Protein AF-A0A8D8E171-F1 (afdb_monomer_lite)

Structure (mmCIF, N/CA/C/O backbone):
data_AF-A0A8D8E171-F1
#
_entry.id   AF-A0A8D8E171-F1
#
loop_
_atom_site.group_PDB
_atom_site.id
_atom_site.type_symbol
_atom_site.label_atom_id
_atom_site.label_alt_id
_atom_site.label_comp_id
_atom_site.label_asym_id
_atom_site.label_entity_id
_atom_site.label_seq_id
_atom_site.pdbx_PDB_ins_code
_atom_site.Cartn_x
_atom_site.Cartn_y
_atom_site.Cartn_z
_atom_site.occupancy
_atom_site.B_iso_or_equiv
_atom_site.auth_seq_id
_atom_site.auth_comp_id
_atom_site.auth_asym_id
_atom_site.auth_atom_id
_atom_site.pdbx_PDB_model_num
ATOM 1 N N . MET A 1 1 ? 8.634 -7.076 29.665 1.00 38.75 1 MET A N 1
ATOM 2 C CA . MET A 1 1 ? 7.901 -6.115 30.521 1.00 38.75 1 MET A CA 1
ATOM 3 C C . MET A 1 1 ? 6.534 -5.960 29.888 1.00 38.75 1 MET A C 1
ATOM 5 O O . MET A 1 1 ? 6.502 -5.830 28.677 1.00 38.75 1 MET A O 1
ATOM 9 N N . ALA A 1 2 ? 5.434 -6.102 30.628 1.00 47.28 2 ALA A N 1
ATOM 10 C CA . ALA A 1 2 ? 4.106 -5.997 30.023 1.00 47.28 2 ALA A CA 1
ATOM 11 C C . ALA A 1 2 ? 3.923 -4.587 29.444 1.00 47.28 2 ALA A C 1
ATOM 13 O O . ALA A 1 2 ? 4.069 -3.611 30.181 1.00 47.28 2 ALA A O 1
ATOM 14 N N . ASP A 1 3 ? 3.651 -4.502 28.143 1.00 59.12 3 ASP A N 1
ATOM 15 C CA . ASP A 1 3 ? 3.403 -3.260 27.418 1.00 59.12 3 ASP A CA 1
ATOM 16 C C . ASP A 1 3 ? 2.271 -2.472 28.076 1.00 59.12 3 ASP A C 1
ATOM 18 O O . ASP A 1 3 ? 1.082 -2.771 27.930 1.00 59.12 3 ASP A O 1
ATOM 22 N N . LYS A 1 4 ? 2.639 -1.470 28.874 1.00 80.69 4 LYS A N 1
ATOM 23 C CA . LYS A 1 4 ? 1.677 -0.666 29.616 1.00 80.69 4 LYS A CA 1
ATOM 24 C C . LYS A 1 4 ? 1.044 0.335 28.653 1.00 80.69 4 LYS A C 1
ATOM 26 O O . LYS A 1 4 ? 1.584 1.410 28.430 1.00 80.69 4 LYS A O 1
ATOM 31 N N . ILE A 1 5 ? -0.110 -0.032 28.099 1.00 85.00 5 ILE A N 1
ATOM 32 C CA . ILE A 1 5 ? -0.927 0.856 27.263 1.00 85.00 5 ILE A CA 1
ATOM 33 C C . ILE A 1 5 ? -1.282 2.116 28.062 1.00 85.00 5 ILE A C 1
ATOM 35 O O . ILE A 1 5 ? -1.784 2.019 29.188 1.00 85.00 5 ILE A O 1
ATOM 39 N N . SER A 1 6 ? -1.041 3.285 27.470 1.00 89.00 6 SER A N 1
ATOM 40 C CA . SER A 1 6 ? -1.284 4.576 28.110 1.00 89.00 6 SER A CA 1
ATOM 41 C C . SER A 1 6 ? -2.779 4.837 28.357 1.00 89.00 6 SER A C 1
ATOM 43 O O . SER A 1 6 ? -3.662 4.403 27.607 1.00 89.00 6 SER A O 1
ATOM 45 N N . ASP A 1 7 ? -3.088 5.574 29.427 1.00 88.69 7 ASP A N 1
ATOM 46 C CA . ASP A 1 7 ? -4.469 5.923 29.781 1.00 88.69 7 ASP A CA 1
ATOM 47 C C . ASP A 1 7 ? -5.221 6.694 28.677 1.00 88.69 7 ASP A C 1
ATOM 49 O O . ASP A 1 7 ? -6.411 6.417 28.482 1.00 88.69 7 ASP A O 1
ATOM 53 N N . PRO A 1 8 ? -4.592 7.620 27.917 1.00 90.12 8 PRO A N 1
ATOM 54 C CA . PRO A 1 8 ? -5.242 8.274 26.781 1.00 90.12 8 PRO A CA 1
ATOM 55 C C . PRO A 1 8 ? -5.711 7.287 25.707 1.00 90.12 8 PRO A C 1
ATOM 57 O O . PRO A 1 8 ? -6.840 7.407 25.228 1.00 90.12 8 PRO A O 1
ATOM 60 N N . ILE A 1 9 ? -4.898 6.274 25.385 1.00 91.62 9 ILE A N 1
ATOM 61 C CA . ILE A 1 9 ? -5.244 5.239 24.401 1.00 91.62 9 ILE A CA 1
ATOM 62 C C . ILE A 1 9 ? -6.412 4.390 24.905 1.00 91.62 9 ILE A C 1
ATOM 64 O O . ILE A 1 9 ? -7.377 4.161 24.173 1.00 91.62 9 ILE A O 1
ATOM 68 N N . ARG A 1 10 ? -6.392 3.994 26.184 1.00 91.25 10 ARG A N 1
ATOM 69 C CA . ARG A 1 10 ? -7.499 3.242 26.796 1.00 91.25 10 ARG A CA 1
ATOM 70 C C . ARG A 1 10 ? -8.809 4.035 26.769 1.00 91.25 10 ARG A C 1
ATOM 72 O O . ARG A 1 10 ? -9.849 3.481 26.421 1.00 91.25 10 ARG A O 1
ATOM 79 N N . LYS A 1 11 ? -8.769 5.326 27.110 1.00 91.56 11 LYS A N 1
ATOM 80 C CA . LYS A 1 11 ? -9.949 6.206 27.063 1.00 91.56 11 LYS A CA 1
ATOM 81 C C . LYS A 1 11 ? -10.475 6.371 25.639 1.00 91.56 11 LYS A C 1
ATOM 83 O O . LYS A 1 11 ? -11.679 6.257 25.435 1.00 91.56 11 LYS A O 1
ATOM 88 N N . CYS A 1 12 ? -9.591 6.582 24.665 1.00 92.38 12 CYS A N 1
ATOM 89 C CA . CYS A 1 12 ? -9.972 6.686 23.257 1.00 92.38 12 CYS A CA 1
ATOM 90 C C . CYS A 1 12 ? -10.628 5.390 22.751 1.00 92.38 12 CYS A C 1
ATOM 92 O O . CYS A 1 12 ? -11.696 5.444 22.147 1.00 92.38 12 CYS A O 1
ATOM 94 N N . SER A 1 13 ? -10.072 4.225 23.102 1.00 92.44 13 SER A N 1
ATOM 95 C CA . SER A 1 13 ? -10.658 2.915 22.786 1.00 92.44 13 SER A CA 1
ATOM 96 C C . SER A 1 13 ? -12.082 2.756 23.339 1.00 92.44 13 SER A C 1
ATOM 98 O O . SER A 1 13 ? -12.970 2.275 22.637 1.00 92.44 13 SER A O 1
ATOM 100 N N . ILE A 1 14 ? -12.332 3.206 24.576 1.00 92.38 14 ILE A N 1
ATOM 101 C CA . ILE A 1 14 ? -13.674 3.174 25.183 1.00 92.38 14 ILE A CA 1
ATOM 102 C C . ILE A 1 14 ? -14.644 4.090 24.427 1.00 92.38 14 ILE A C 1
ATOM 104 O O . ILE A 1 14 ? -15.774 3.683 24.169 1.00 92.38 14 ILE A O 1
ATOM 108 N N . ILE A 1 15 ? -14.210 5.297 24.050 1.00 92.12 15 ILE A N 1
ATOM 109 C CA . ILE A 1 15 ? -15.033 6.242 23.278 1.00 92.12 15 ILE A CA 1
ATOM 110 C C . ILE A 1 15 ? -15.405 5.636 21.920 1.00 92.12 15 ILE A C 1
ATOM 112 O O . ILE A 1 15 ? -16.579 5.631 21.561 1.00 92.12 15 ILE A O 1
ATOM 116 N N . LEU A 1 16 ? -14.436 5.064 21.201 1.00 91.75 16 LEU A N 1
ATOM 117 C CA . LEU A 1 16 ? -14.655 4.438 19.892 1.00 91.75 16 LEU A CA 1
ATOM 118 C C . LEU A 1 16 ? -15.628 3.254 19.959 1.00 91.75 16 LEU A C 1
ATOM 120 O O . LEU A 1 16 ? -16.533 3.150 19.132 1.00 91.75 16 LEU A O 1
ATOM 124 N N . LYS A 1 17 ? -15.479 2.389 20.971 1.00 90.88 17 LYS A N 1
ATOM 125 C CA . LYS A 1 17 ? -16.372 1.238 21.191 1.00 90.88 17 LYS A CA 1
ATOM 126 C C . LYS A 1 17 ? -17.767 1.651 21.670 1.00 90.88 17 LYS A C 1
ATOM 128 O O . LYS A 1 17 ? -18.727 0.929 21.425 1.00 90.88 17 LYS A O 1
ATOM 133 N N . GLY A 1 18 ? -17.872 2.777 22.375 1.00 88.56 18 GLY A N 1
ATOM 134 C CA . GLY A 1 18 ? -19.128 3.317 22.902 1.00 88.56 18 GLY A CA 1
ATOM 135 C C . GLY A 1 18 ? -19.891 4.228 21.936 1.00 88.56 18 GLY A C 1
ATOM 136 O O . GLY A 1 18 ? -21.028 4.591 22.240 1.00 88.56 18 GLY A O 1
ATOM 137 N N . ALA A 1 19 ? -19.285 4.600 20.806 1.00 90.75 19 ALA A N 1
ATOM 138 C CA . ALA A 1 19 ? -19.895 5.460 19.801 1.00 90.75 19 ALA A CA 1
ATOM 139 C C . ALA A 1 19 ? -21.129 4.793 19.173 1.00 90.75 19 ALA A C 1
ATOM 141 O O . ALA A 1 19 ? -21.086 3.638 18.741 1.00 90.75 19 ALA A O 1
ATOM 142 N N . LYS A 1 20 ? -22.235 5.537 19.110 1.00 87.19 20 LYS A N 1
ATOM 143 C CA . LYS A 1 20 ? -23.540 5.056 18.623 1.00 87.19 20 LYS A CA 1
ATOM 144 C C . LYS A 1 20 ? -23.783 5.366 17.150 1.00 87.19 20 LYS A C 1
ATOM 146 O O . LYS A 1 20 ? -24.733 4.847 16.571 1.00 87.19 20 LYS A O 1
ATOM 151 N N . SER A 1 21 ? -22.957 6.225 16.559 1.00 86.56 21 SER A N 1
ATOM 152 C CA . SER A 1 21 ? -23.057 6.635 15.161 1.00 86.56 21 SER A CA 1
ATOM 153 C C . SER A 1 21 ? -21.683 6.736 14.503 1.00 86.56 21 SER A C 1
ATOM 155 O O . SER A 1 21 ? -20.668 6.951 15.170 1.00 86.56 21 SER A O 1
ATOM 157 N N . ASP A 1 22 ? -21.663 6.630 13.175 1.00 85.00 22 ASP A N 1
ATOM 158 C CA . ASP A 1 22 ? -20.457 6.822 12.366 1.00 85.00 22 ASP A CA 1
ATOM 159 C C . ASP A 1 22 ? -19.904 8.255 12.509 1.00 85.00 22 ASP A C 1
ATOM 161 O O . ASP A 1 22 ? -18.692 8.446 12.493 1.00 85.00 22 ASP A O 1
ATOM 165 N N . THR A 1 23 ? -20.757 9.254 12.772 1.00 86.00 23 THR A N 1
ATOM 166 C CA . THR A 1 23 ? -20.337 10.634 13.076 1.00 86.00 23 THR A CA 1
ATOM 167 C C . THR A 1 23 ? -19.560 10.731 14.391 1.00 86.00 23 THR A C 1
ATOM 169 O O . THR A 1 23 ? -18.520 11.386 14.446 1.00 86.00 23 THR A O 1
ATOM 172 N N . GLU A 1 24 ? -20.025 10.061 15.452 1.00 87.94 24 GLU A N 1
ATOM 173 C CA . GLU A 1 24 ? -19.303 10.005 16.732 1.00 87.94 24 GLU A CA 1
ATOM 174 C C . GLU A 1 24 ? -17.965 9.270 16.586 1.00 87.94 24 GLU A C 1
ATOM 176 O O . GLU A 1 24 ? -16.947 9.725 17.114 1.00 87.94 24 GLU A O 1
ATOM 181 N N . LYS A 1 25 ? -17.945 8.168 15.822 1.00 89.31 25 LYS A N 1
ATOM 182 C CA . LYS A 1 25 ? -16.701 7.456 15.502 1.00 89.31 25 LYS A CA 1
ATOM 183 C C . LYS A 1 25 ? -15.733 8.337 14.722 1.00 89.31 25 LYS A C 1
ATOM 185 O O . LYS A 1 25 ? -14.557 8.386 15.073 1.00 89.31 25 LYS A O 1
ATOM 190 N N . PHE A 1 26 ? -16.222 9.066 13.721 1.00 87.56 26 PHE A N 1
ATOM 191 C CA . PHE A 1 26 ? -15.410 9.976 12.917 1.00 87.56 26 PHE A CA 1
ATOM 192 C C . PHE A 1 26 ? -14.797 11.094 13.767 1.00 87.56 26 PHE A C 1
ATOM 194 O O . PHE A 1 26 ? -13.598 11.345 13.683 1.00 87.56 26 PHE A O 1
ATOM 201 N N . ALA A 1 27 ? -15.572 11.703 14.669 1.00 88.06 27 ALA A N 1
ATOM 202 C CA . ALA A 1 27 ? -15.049 12.700 15.604 1.00 88.06 27 ALA A CA 1
ATOM 203 C C . ALA A 1 27 ? -13.937 12.126 16.507 1.00 88.06 27 ALA A C 1
ATOM 205 O O . ALA A 1 27 ? -12.933 12.792 16.770 1.00 88.06 27 ALA A O 1
ATOM 206 N N . ALA A 1 28 ? -14.076 10.872 16.946 1.00 90.31 28 ALA A N 1
ATOM 207 C CA . ALA A 1 28 ? -13.053 10.195 17.737 1.00 90.31 28 ALA A CA 1
ATOM 208 C C . ALA A 1 28 ? -11.770 9.882 16.937 1.00 90.31 28 ALA A C 1
ATOM 210 O O . ALA A 1 28 ? -10.696 9.805 17.539 1.00 90.31 28 ALA A O 1
ATOM 211 N N . LEU A 1 29 ? -11.831 9.775 15.602 1.00 88.94 29 LEU A N 1
ATOM 212 C CA . LEU A 1 29 ? -10.645 9.546 14.765 1.00 88.94 29 LEU A CA 1
ATOM 213 C C . LEU A 1 29 ? -9.620 10.685 14.852 1.00 88.94 29 LEU A C 1
ATOM 215 O O . LEU A 1 29 ? -8.421 10.425 14.787 1.00 88.94 29 LEU A O 1
ATOM 219 N N . PHE A 1 30 ? -10.046 11.927 15.096 1.00 84.62 30 PHE A N 1
ATOM 220 C CA . PHE A 1 30 ? -9.111 13.036 15.338 1.00 84.62 30 PHE A CA 1
ATOM 221 C C . PHE A 1 30 ? -8.255 12.823 16.595 1.00 84.62 30 PHE A C 1
ATOM 223 O O . PHE A 1 30 ? -7.113 13.276 16.668 1.00 84.62 30 PHE A O 1
ATOM 230 N N . MET A 1 31 ? -8.786 12.119 17.601 1.00 87.69 31 MET A N 1
ATOM 231 C CA . MET A 1 31 ? -7.991 11.720 18.763 1.00 87.69 31 MET A CA 1
ATOM 232 C C . MET A 1 31 ? -7.027 10.592 18.398 1.00 87.69 31 MET A C 1
ATOM 234 O O . MET A 1 31 ? -5.884 10.606 18.845 1.00 87.69 31 MET A O 1
ATOM 238 N N . VAL A 1 32 ? -7.473 9.641 17.575 1.00 89.56 32 VAL A N 1
ATOM 239 C CA . VAL A 1 32 ? -6.662 8.510 17.108 1.00 89.56 32 VAL A CA 1
ATOM 240 C C . VAL A 1 32 ? -5.424 8.993 16.356 1.00 89.56 32 VAL A C 1
ATOM 242 O O . VAL A 1 32 ? -4.318 8.604 16.723 1.00 89.56 32 VAL A O 1
ATOM 245 N N . THR A 1 33 ? -5.577 9.880 15.369 1.00 85.88 33 THR A N 1
ATOM 246 C CA . THR A 1 33 ? -4.447 10.390 14.566 1.00 85.88 33 THR A CA 1
ATOM 247 C C . THR A 1 33 ? -3.395 11.091 15.426 1.00 85.88 33 THR A C 1
ATOM 249 O O . THR A 1 33 ? -2.196 10.952 15.184 1.00 85.88 33 THR A O 1
ATOM 252 N N . LYS A 1 34 ? -3.826 11.792 16.483 1.00 86.19 34 LYS A N 1
ATOM 253 C CA . LYS A 1 34 ? -2.929 12.413 17.464 1.00 86.19 34 LYS A CA 1
ATOM 254 C C . LYS A 1 34 ? -2.241 11.391 18.370 1.00 86.19 34 LYS A C 1
ATOM 256 O O . LYS A 1 34 ? -1.080 11.577 18.722 1.00 86.19 34 LYS A O 1
ATOM 261 N N . LEU A 1 35 ? -2.958 10.349 18.788 1.00 88.88 35 LEU A N 1
ATOM 262 C CA . LEU A 1 35 ? -2.438 9.342 19.711 1.00 88.88 35 LEU A CA 1
ATOM 263 C C . LEU A 1 35 ? -1.459 8.387 19.029 1.00 88.88 35 LEU A C 1
ATOM 265 O O . LEU A 1 35 ? -0.427 8.112 19.625 1.00 88.88 35 LEU A O 1
ATOM 269 N N . ILE A 1 36 ? -1.731 7.938 17.799 1.00 85.75 36 ILE A N 1
ATOM 270 C CA . ILE A 1 36 ? -0.861 6.991 17.075 1.00 85.75 36 ILE A CA 1
ATOM 271 C C . ILE A 1 36 ? 0.528 7.583 16.814 1.00 85.75 36 ILE A C 1
ATOM 273 O O . ILE A 1 36 ? 1.533 6.891 16.958 1.00 85.75 36 ILE A O 1
ATOM 277 N N . LYS A 1 37 ? 0.590 8.878 16.488 1.00 81.38 37 LYS A N 1
ATOM 278 C CA . LYS A 1 37 ? 1.849 9.612 16.276 1.00 81.38 37 LYS A CA 1
ATOM 279 C C . LYS A 1 37 ? 2.530 10.033 17.588 1.00 81.38 37 LYS A C 1
ATOM 281 O O . LYS A 1 37 ? 3.612 10.614 17.566 1.00 81.38 37 LYS A O 1
ATOM 286 N N . GLY A 1 38 ? 1.890 9.796 18.733 1.00 82.94 38 GLY A N 1
ATOM 287 C CA . GLY A 1 38 ? 2.422 10.137 20.047 1.00 82.94 38 GLY A CA 1
ATOM 288 C C . GLY A 1 38 ? 3.449 9.117 20.538 1.00 82.94 38 GLY A C 1
ATOM 289 O O . GLY A 1 38 ? 3.289 7.917 20.335 1.00 82.94 38 GLY A O 1
ATOM 290 N N . ALA A 1 39 ? 4.463 9.588 21.269 1.00 75.75 39 ALA A N 1
ATOM 291 C CA . ALA A 1 39 ? 5.520 8.743 21.840 1.00 75.75 39 ALA A CA 1
ATOM 292 C C . ALA A 1 39 ? 4.999 7.644 22.793 1.00 75.75 39 ALA A C 1
ATOM 294 O O . ALA A 1 39 ? 5.666 6.636 23.001 1.00 75.75 39 ALA A O 1
ATOM 295 N N . ASP A 1 40 ? 3.795 7.821 23.344 1.00 79.06 40 ASP A N 1
ATOM 296 C CA . ASP A 1 40 ? 3.154 6.883 24.272 1.00 79.06 40 ASP A CA 1
ATOM 297 C C . ASP A 1 40 ? 2.337 5.775 23.570 1.00 79.06 40 ASP A C 1
ATOM 299 O O . ASP A 1 40 ? 1.635 5.010 24.242 1.00 79.06 40 ASP A O 1
ATOM 303 N N . CYS A 1 41 ? 2.361 5.705 22.232 1.00 84.50 41 CYS A N 1
ATOM 304 C CA . CYS A 1 41 ? 1.659 4.683 21.455 1.00 84.50 41 CYS A CA 1
ATOM 305 C C . CYS A 1 41 ? 2.612 3.578 21.000 1.00 84.50 41 CYS A C 1
ATOM 307 O O . CYS A 1 41 ? 3.269 3.671 19.967 1.00 84.50 41 CYS A O 1
ATOM 309 N N . ASN A 1 42 ? 2.660 2.513 21.797 1.00 87.75 42 ASN A N 1
ATOM 310 C CA . ASN A 1 42 ? 3.336 1.271 21.446 1.00 87.75 42 ASN A CA 1
ATOM 311 C C . ASN A 1 42 ? 2.454 0.370 20.559 1.00 87.75 42 ASN A C 1
ATOM 313 O O . ASN A 1 42 ? 1.266 0.633 20.367 1.00 87.75 42 ASN A O 1
ATOM 317 N N . GLU A 1 43 ? 3.038 -0.726 20.074 1.00 86.12 43 GLU A N 1
ATOM 318 C CA . GLU A 1 43 ? 2.400 -1.774 19.255 1.00 86.12 43 GLU A CA 1
ATOM 319 C C . GLU A 1 43 ? 1.045 -2.224 19.844 1.00 86.12 43 GLU A C 1
ATOM 321 O O . GLU A 1 43 ? -0.005 -2.172 19.200 1.00 86.12 43 GLU A O 1
ATOM 326 N N . ALA A 1 44 ? 1.026 -2.540 21.146 1.00 87.38 44 ALA A N 1
ATOM 327 C CA . ALA A 1 44 ? -0.189 -2.933 21.862 1.00 87.38 44 ALA A CA 1
ATOM 328 C C . ALA A 1 44 ? -1.272 -1.835 21.867 1.00 87.38 44 ALA A C 1
ATOM 330 O O . ALA A 1 44 ? -2.469 -2.127 21.794 1.00 87.38 44 ALA A O 1
ATOM 331 N N . GLY A 1 45 ? -0.865 -0.566 21.952 1.00 88.81 45 GLY A N 1
ATOM 332 C CA . GLY A 1 45 ? -1.752 0.587 21.849 1.00 88.81 45 GLY A CA 1
ATOM 333 C C . GLY A 1 45 ? -2.330 0.763 20.444 1.00 88.81 45 GLY A C 1
ATOM 334 O O . GLY A 1 45 ? -3.537 0.979 20.320 1.00 88.81 45 GLY A O 1
ATOM 335 N N . ARG A 1 46 ? -1.505 0.620 19.397 1.00 89.31 46 ARG A N 1
ATOM 336 C CA . ARG A 1 46 ? -1.944 0.687 17.990 1.00 89.31 46 ARG A CA 1
ATOM 337 C C . ARG A 1 46 ? -2.974 -0.393 17.693 1.00 89.31 46 ARG A C 1
ATO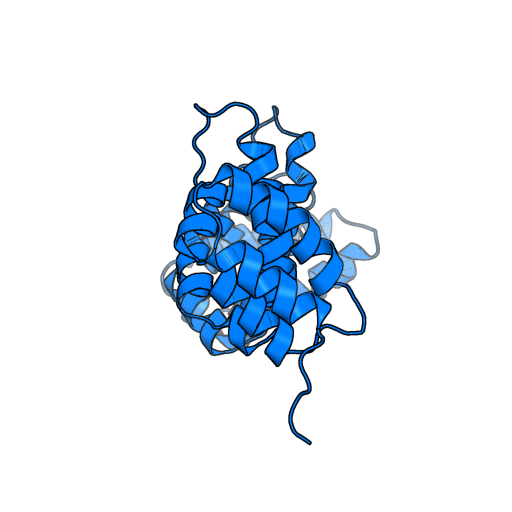M 339 O O . ARG A 1 46 ? -4.060 -0.079 17.207 1.00 89.31 46 ARG A O 1
ATOM 346 N N . LYS A 1 47 ? -2.698 -1.629 18.110 1.00 88.62 47 LYS A N 1
ATOM 347 C CA . LYS A 1 47 ? -3.635 -2.752 17.992 1.00 88.62 47 LYS A CA 1
ATOM 348 C C . LYS A 1 47 ? -4.960 -2.494 18.708 1.00 88.62 47 LYS A C 1
ATOM 350 O O . LYS A 1 47 ? -6.024 -2.682 18.122 1.00 88.62 47 LYS A O 1
ATOM 355 N N . LEU A 1 48 ? -4.914 -1.991 19.946 1.00 91.06 48 LEU A N 1
ATOM 356 C CA . LEU A 1 48 ? -6.129 -1.672 20.700 1.00 91.06 48 LEU A CA 1
ATOM 357 C C . LEU A 1 48 ? -6.979 -0.594 20.009 1.00 91.06 48 LEU A C 1
ATOM 359 O O . LEU A 1 48 ? -8.210 -0.665 20.059 1.00 91.06 48 LEU A O 1
ATOM 363 N N . LEU A 1 49 ? -6.345 0.419 19.411 1.00 91.81 49 LEU A N 1
ATOM 364 C CA . LEU A 1 49 ? -7.046 1.460 18.658 1.00 91.81 49 LEU A CA 1
ATOM 365 C C . LEU A 1 49 ? -7.642 0.899 17.369 1.00 91.81 49 LEU A C 1
ATOM 367 O O . LEU A 1 49 ? -8.822 1.132 17.120 1.00 91.81 49 LEU A O 1
ATOM 371 N N . PHE A 1 50 ? -6.874 0.119 16.605 1.00 90.00 50 PHE A N 1
ATOM 372 C CA . PHE A 1 50 ? -7.339 -0.526 15.377 1.00 90.00 50 PHE A CA 1
ATOM 373 C C . PHE A 1 50 ? -8.604 -1.367 15.624 1.00 90.00 50 PHE A C 1
ATOM 375 O O . PHE A 1 50 ? -9.640 -1.148 14.992 1.00 90.00 50 PHE A O 1
ATOM 382 N N . GLU A 1 51 ? -8.570 -2.242 16.634 1.00 89.75 51 GLU A N 1
ATOM 383 C CA . GLU A 1 51 ? -9.724 -3.058 17.035 1.00 89.75 51 GLU A CA 1
ATOM 384 C C . GLU A 1 51 ? -10.911 -2.212 17.528 1.00 89.75 51 GLU A C 1
ATOM 386 O O . GLU A 1 51 ? -12.070 -2.575 17.329 1.00 89.75 51 GLU A O 1
ATOM 391 N N . ALA A 1 52 ? -10.650 -1.086 18.201 1.00 91.06 52 ALA A N 1
ATOM 392 C CA . ALA A 1 52 ? -11.699 -0.226 18.748 1.00 91.06 52 ALA A CA 1
ATOM 393 C C . ALA A 1 52 ? -12.438 0.588 17.684 1.00 91.06 52 ALA A C 1
ATOM 395 O O . ALA A 1 52 ? -13.644 0.802 17.818 1.00 91.06 52 ALA A O 1
ATOM 396 N N . ILE A 1 53 ? -11.734 1.037 16.643 1.00 90.56 53 ILE A N 1
ATOM 397 C CA . ILE A 1 53 ? -12.339 1.732 15.498 1.00 90.56 53 ILE A CA 1
ATOM 398 C C . ILE A 1 53 ? -13.334 0.790 14.805 1.00 90.56 53 ILE A C 1
ATOM 400 O O . ILE A 1 53 ? -14.491 1.156 14.546 1.00 90.56 53 ILE A O 1
ATOM 404 N N . GLY A 1 54 ? -12.895 -0.454 14.599 1.00 87.69 54 GLY A N 1
ATOM 405 C CA . GLY A 1 54 ? -13.627 -1.482 13.879 1.00 87.69 54 GLY A CA 1
ATOM 406 C C . GLY A 1 54 ? -13.452 -1.318 12.373 1.00 87.69 54 GLY A C 1
ATOM 407 O O . GLY A 1 54 ? -13.723 -0.258 11.806 1.00 87.69 54 GLY A O 1
ATOM 408 N N . PHE A 1 55 ? -13.016 -2.388 11.717 1.00 84.50 55 PHE A N 1
ATOM 409 C CA . PHE A 1 55 ? -12.626 -2.327 10.317 1.00 84.50 55 PHE A CA 1
ATOM 410 C C . PHE A 1 55 ? -13.786 -2.011 9.364 1.00 84.50 55 PHE A C 1
ATOM 412 O O . PHE A 1 55 ? -13.604 -1.257 8.413 1.00 84.50 55 PHE A O 1
ATOM 419 N N . ASP A 1 56 ? -15.003 -2.474 9.663 1.00 86.06 56 ASP A N 1
ATOM 420 C CA . ASP A 1 56 ? -16.193 -2.156 8.861 1.00 86.06 56 ASP A CA 1
ATOM 421 C C . ASP A 1 56 ? -16.427 -0.649 8.723 1.00 86.06 56 ASP A C 1
ATOM 423 O O . ASP A 1 56 ? -16.868 -0.176 7.678 1.00 86.06 56 ASP A O 1
ATOM 427 N N . PHE A 1 57 ? -16.132 0.115 9.777 1.00 87.69 57 PHE A N 1
ATOM 428 C CA . PHE A 1 57 ? -16.255 1.568 9.747 1.00 87.69 57 PHE A CA 1
ATOM 429 C C . PHE A 1 57 ? -15.193 2.193 8.836 1.00 87.69 57 PHE A C 1
ATOM 431 O O . PHE A 1 57 ? -15.525 3.032 8.003 1.00 87.69 57 PHE A O 1
ATOM 438 N N . VAL A 1 58 ? -13.939 1.735 8.924 1.00 87.25 58 VAL A N 1
ATOM 439 C CA . VAL A 1 58 ? -12.858 2.210 8.045 1.00 87.25 58 VAL A CA 1
ATOM 440 C C . VAL A 1 58 ? -13.146 1.865 6.586 1.00 87.25 58 VAL A C 1
ATOM 442 O O . VAL A 1 58 ? -13.005 2.716 5.713 1.00 87.25 58 VAL A O 1
ATOM 445 N N . ARG A 1 59 ? -13.626 0.647 6.316 1.00 84.69 59 ARG A N 1
ATOM 446 C CA . ARG A 1 59 ? -14.020 0.224 4.972 1.00 84.69 59 ARG A CA 1
ATOM 447 C C . ARG A 1 59 ? -15.124 1.114 4.411 1.00 84.69 59 ARG A C 1
ATOM 449 O O . ARG A 1 59 ? -15.007 1.542 3.270 1.00 84.69 59 ARG A O 1
ATOM 456 N N . ARG A 1 60 ? -16.150 1.442 5.210 1.00 85.69 60 ARG A N 1
ATOM 457 C CA . ARG A 1 60 ? -17.197 2.392 4.799 1.00 85.69 60 ARG A CA 1
ATOM 458 C C . ARG A 1 60 ? -16.626 3.766 4.465 1.00 85.69 60 ARG A C 1
ATOM 460 O O . ARG A 1 60 ? -17.029 4.314 3.449 1.00 85.69 60 ARG A O 1
ATOM 467 N N . LEU A 1 61 ? -15.680 4.281 5.258 1.00 85.50 61 LEU A N 1
ATOM 468 C CA . LEU A 1 61 ? -15.014 5.558 4.971 1.00 85.50 61 LEU A CA 1
ATOM 469 C C . LEU A 1 61 ? -14.234 5.513 3.650 1.00 85.50 61 LEU A C 1
ATOM 471 O O . LEU A 1 61 ? -14.366 6.429 2.841 1.00 85.50 61 LEU A O 1
ATOM 475 N N . LEU A 1 62 ? -13.489 4.433 3.397 1.00 80.50 62 LEU A N 1
ATOM 476 C CA . LEU A 1 62 ? -12.735 4.243 2.154 1.00 80.50 62 LEU A CA 1
ATOM 477 C C . LEU A 1 62 ? -13.635 4.111 0.919 1.00 80.50 62 LEU A C 1
ATOM 479 O O . LEU A 1 62 ? -13.299 4.607 -0.154 1.00 80.50 62 LEU A O 1
ATOM 483 N N . THR A 1 63 ? -14.775 3.435 1.055 1.00 78.94 63 THR A N 1
ATOM 484 C CA . THR A 1 63 ? -15.719 3.210 -0.048 1.00 78.94 63 THR A CA 1
ATOM 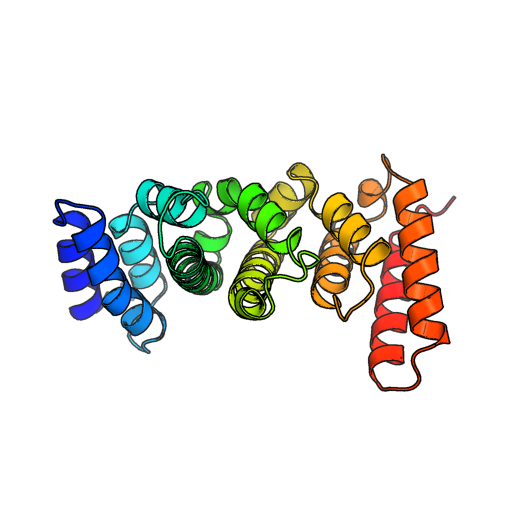485 C C . THR A 1 63 ? -16.862 4.219 -0.065 1.00 78.94 63 THR A C 1
ATOM 487 O O . THR A 1 63 ? -17.869 3.963 -0.727 1.00 78.94 63 THR A O 1
ATOM 490 N N . SER A 1 64 ? -16.752 5.327 0.677 1.00 73.81 64 SER A N 1
ATOM 491 C CA . SER A 1 64 ? -17.732 6.416 0.640 1.00 73.81 64 SER A CA 1
ATOM 492 C C . SER A 1 64 ? -17.871 6.861 -0.813 1.00 73.81 64 SER A C 1
ATOM 494 O O . SER A 1 64 ? -16.927 7.388 -1.395 1.00 73.81 64 SER A O 1
ATOM 496 N N . GLY A 1 65 ? -19.009 6.553 -1.438 1.00 61.12 65 GLY A N 1
ATOM 497 C CA . GLY A 1 65 ? -19.209 6.823 -2.858 1.00 61.12 65 GLY A CA 1
ATOM 498 C C . GLY A 1 65 ? -19.214 8.323 -3.151 1.00 61.12 65 GLY A C 1
ATOM 499 O O . GLY A 1 65 ? -19.490 9.131 -2.265 1.00 61.12 65 GLY A O 1
ATOM 500 N N . LYS A 1 66 ? -18.995 8.688 -4.423 1.00 57.72 66 LYS A N 1
ATOM 501 C CA . LYS A 1 66 ? -19.035 10.082 -4.918 1.00 57.72 66 LYS A CA 1
ATOM 502 C C . LYS A 1 66 ? -20.365 10.811 -4.633 1.00 57.72 66 LYS A C 1
ATOM 504 O O . LYS A 1 66 ? -20.446 12.020 -4.789 1.00 57.72 66 LYS A O 1
ATOM 509 N N . GLU A 1 67 ? -21.404 10.083 -4.224 1.00 59.25 67 GLU A N 1
ATOM 510 C CA . GLU A 1 67 ? -22.715 10.615 -3.832 1.00 59.25 67 GLU A CA 1
ATOM 511 C C . GLU A 1 67 ? -22.717 11.278 -2.443 1.00 59.25 67 GLU A C 1
ATOM 513 O O . GLU A 1 67 ? -23.670 11.977 -2.095 1.00 59.25 67 GLU A O 1
ATOM 518 N N . VAL A 1 68 ? -21.666 11.072 -1.642 1.00 68.25 68 VAL A N 1
ATOM 519 C CA . VAL A 1 68 ? -21.514 11.694 -0.323 1.00 68.25 68 VAL A CA 1
ATOM 520 C C . VAL A 1 68 ? -20.698 12.986 -0.465 1.00 68.25 68 VAL A C 1
ATOM 522 O O . VAL A 1 68 ? -19.576 12.935 -0.975 1.00 68.25 68 VAL A O 1
ATOM 525 N N . PRO A 1 69 ? -21.211 14.142 0.002 1.00 66.88 69 PRO A N 1
ATOM 526 C CA . PRO A 1 69 ? -20.404 15.352 0.131 1.00 66.88 69 PRO A CA 1
ATOM 527 C C . PRO A 1 69 ? -19.139 15.058 0.948 1.00 66.88 69 PRO A C 1
ATOM 529 O O . PRO A 1 69 ? -19.211 14.354 1.953 1.00 66.88 69 PRO A O 1
ATOM 532 N N . ASP A 1 70 ? -17.988 15.570 0.517 1.00 72.38 70 ASP A N 1
ATOM 533 C CA . ASP A 1 70 ? -16.694 15.369 1.186 1.00 72.38 70 ASP A CA 1
ATOM 534 C C . ASP A 1 70 ? -16.182 13.909 1.223 1.00 72.38 70 ASP A C 1
ATOM 536 O O . ASP A 1 70 ? -15.320 13.574 2.039 1.00 72.38 70 ASP A O 1
ATOM 540 N N . ALA A 1 71 ? -16.647 13.035 0.317 1.00 75.69 71 ALA A N 1
ATOM 541 C CA . ALA A 1 71 ? -16.171 11.647 0.196 1.00 75.69 71 ALA A CA 1
ATOM 542 C C . ALA A 1 71 ? -14.633 11.533 0.180 1.00 75.69 71 ALA A C 1
ATOM 544 O O . ALA A 1 71 ? -14.063 10.699 0.886 1.00 75.69 71 ALA A O 1
ATOM 545 N N . THR A 1 72 ? -13.955 12.425 -0.544 1.00 76.56 72 THR A N 1
ATOM 546 C CA . THR A 1 72 ? -12.488 12.490 -0.609 1.00 76.56 72 THR A CA 1
ATOM 547 C C . THR A 1 72 ? -11.849 12.779 0.753 1.00 76.56 72 THR A C 1
ATOM 549 O O . THR A 1 72 ? -10.821 12.195 1.094 1.00 76.56 72 THR A O 1
ATOM 552 N N . ALA A 1 73 ? -12.461 13.635 1.579 1.00 81.06 73 ALA A N 1
ATOM 553 C CA . ALA A 1 73 ? -11.952 13.940 2.916 1.00 81.06 73 ALA A CA 1
ATOM 554 C C . ALA A 1 73 ? -12.076 12.723 3.847 1.00 81.06 73 ALA A C 1
ATOM 556 O O . ALA A 1 73 ? -11.153 12.426 4.609 1.00 81.06 73 ALA A O 1
ATOM 557 N N . TYR A 1 74 ? -13.179 11.973 3.750 1.00 83.69 74 TYR A N 1
ATOM 558 C CA . TYR A 1 74 ? -13.345 10.714 4.482 1.00 83.69 74 TYR A CA 1
ATOM 559 C C . TYR A 1 74 ? -12.320 9.659 4.060 1.00 83.69 74 TYR A C 1
ATOM 561 O O . TYR A 1 74 ? -11.726 9.008 4.924 1.00 83.69 74 TYR A O 1
ATOM 569 N N . GLN A 1 75 ? -12.067 9.533 2.755 1.00 84.44 75 GLN A N 1
ATOM 570 C CA . GLN A 1 75 ? -11.042 8.641 2.213 1.00 84.44 75 GLN A CA 1
ATOM 571 C C . GLN A 1 75 ? -9.637 9.033 2.677 1.00 84.44 75 GLN A C 1
ATOM 573 O O . GLN A 1 75 ? -8.894 8.174 3.146 1.00 84.44 75 GLN A O 1
ATOM 578 N N . SER A 1 76 ? -9.299 10.322 2.621 1.00 85.12 76 SER A N 1
ATOM 579 C CA . SER A 1 76 ? -8.014 10.859 3.082 1.00 85.12 76 SER A CA 1
ATOM 580 C C . SER A 1 76 ? -7.755 10.533 4.556 1.00 85.12 76 SER A C 1
ATOM 582 O O . SER A 1 76 ? -6.709 9.984 4.904 1.00 85.12 76 SER A O 1
ATOM 584 N N . VAL A 1 77 ? -8.740 10.776 5.431 1.00 86.62 77 VAL A N 1
ATOM 585 C CA . VAL A 1 77 ? -8.621 10.457 6.864 1.00 86.62 77 VAL A CA 1
ATOM 586 C C . VAL A 1 77 ? -8.474 8.953 7.088 1.00 86.62 77 VAL A C 1
ATOM 588 O O . VAL A 1 77 ? -7.635 8.534 7.888 1.00 86.62 77 VAL A O 1
ATOM 591 N N . ALA A 1 78 ? -9.264 8.133 6.392 1.00 88.56 78 ALA A N 1
ATOM 592 C CA . ALA A 1 78 ? -9.176 6.682 6.511 1.00 88.56 78 ALA A CA 1
ATOM 593 C C . ALA A 1 78 ? -7.802 6.154 6.071 1.00 88.56 78 ALA A C 1
ATOM 595 O O . ALA A 1 78 ? -7.205 5.358 6.795 1.00 88.56 78 ALA A O 1
ATOM 596 N N . LEU A 1 79 ? -7.276 6.631 4.940 1.00 88.88 79 LEU A N 1
ATOM 597 C CA . LEU A 1 79 ? -5.960 6.239 4.437 1.00 88.88 79 LEU A CA 1
ATOM 598 C C . LEU A 1 79 ? -4.830 6.701 5.351 1.00 88.88 79 LEU A C 1
ATOM 600 O O . LEU A 1 79 ? -3.970 5.891 5.662 1.00 88.88 79 LEU A O 1
ATOM 604 N N . SER A 1 80 ? -4.869 7.934 5.863 1.00 88.62 80 SER A N 1
ATOM 605 C CA . SER A 1 80 ? -3.830 8.429 6.779 1.00 88.62 80 SER A CA 1
ATOM 606 C C . SER A 1 80 ? -3.796 7.662 8.110 1.00 88.62 80 SER A C 1
ATOM 608 O O . SER A 1 80 ? -2.758 7.514 8.751 1.00 88.62 80 SER A O 1
ATOM 610 N N . ILE A 1 81 ? -4.940 7.136 8.556 1.00 88.81 81 ILE A N 1
ATOM 611 C CA . ILE A 1 81 ? -4.995 6.261 9.734 1.00 88.81 81 ILE A CA 1
ATOM 612 C C . ILE A 1 81 ? -4.450 4.872 9.401 1.00 88.81 81 ILE A C 1
ATOM 614 O O . ILE A 1 81 ? -3.681 4.312 10.185 1.00 88.81 81 ILE A O 1
ATOM 618 N N . LEU A 1 82 ? -4.842 4.313 8.255 1.00 90.44 82 LEU A N 1
ATOM 619 C CA . LEU A 1 82 ? -4.368 3.006 7.810 1.00 90.44 82 LEU A CA 1
ATOM 620 C C . LEU A 1 82 ? -2.866 3.005 7.540 1.00 90.44 82 LEU A C 1
ATOM 622 O O . LEU A 1 82 ? -2.207 2.064 7.960 1.00 90.44 82 LEU A O 1
ATOM 626 N N . SER A 1 83 ? -2.314 4.059 6.943 1.00 88.62 83 SER A N 1
ATOM 627 C CA . SER A 1 83 ? -0.879 4.182 6.685 1.00 88.62 83 SER A CA 1
ATOM 628 C C . SER A 1 83 ? -0.075 4.171 7.978 1.00 88.62 83 SER A C 1
ATOM 630 O O . SER A 1 83 ? 0.899 3.429 8.079 1.00 88.62 83 SER A O 1
ATOM 632 N N . CYS A 1 84 ? -0.549 4.880 9.008 1.00 88.00 84 CYS A N 1
ATOM 633 C CA . CYS A 1 84 ? 0.049 4.825 10.338 1.00 88.00 84 CYS A CA 1
ATOM 634 C C . CYS A 1 84 ? -0.053 3.416 10.950 1.00 88.00 84 CYS A C 1
ATOM 636 O O . CYS A 1 84 ? 0.868 2.960 11.622 1.00 88.00 84 CYS A O 1
ATOM 638 N N . PHE A 1 85 ? -1.163 2.702 10.753 1.00 89.31 85 PHE A N 1
ATOM 639 C CA . PHE A 1 85 ? -1.274 1.323 11.232 1.00 89.31 85 PHE A CA 1
ATOM 640 C C . PHE A 1 85 ? -0.379 0.354 10.456 1.00 89.31 85 PHE A C 1
ATOM 642 O O . PHE A 1 85 ? 0.174 -0.548 11.070 1.00 89.31 85 PHE A O 1
ATOM 649 N N . CYS A 1 86 ? -0.174 0.555 9.155 1.00 89.44 86 CYS A N 1
ATOM 650 C CA . CYS A 1 86 ? 0.704 -0.281 8.338 1.00 89.44 86 CYS A CA 1
ATOM 651 C C . CYS A 1 86 ? 2.192 -0.182 8.717 1.00 89.44 86 CYS A C 1
ATOM 653 O O . CYS A 1 86 ? 2.967 -1.035 8.304 1.00 89.44 86 CYS A O 1
ATOM 655 N N . GLU A 1 87 ? 2.613 0.809 9.508 1.00 85.75 87 GLU A N 1
ATOM 656 C CA . GLU A 1 87 ? 3.973 0.846 10.076 1.00 85.75 87 GLU A CA 1
ATOM 657 C C . GLU A 1 87 ? 4.248 -0.324 11.044 1.00 85.75 87 GLU A C 1
ATOM 659 O O . GLU A 1 87 ? 5.399 -0.636 11.339 1.00 85.75 87 GLU A O 1
ATOM 664 N N . ASP A 1 88 ? 3.191 -0.948 11.565 1.00 87.44 88 ASP A N 1
ATOM 665 C CA . ASP A 1 88 ? 3.240 -2.086 12.477 1.00 87.44 88 ASP A CA 1
ATOM 666 C C . ASP A 1 88 ? 3.044 -3.394 11.697 1.00 87.44 88 ASP A C 1
ATOM 668 O O . ASP A 1 88 ? 2.016 -3.588 11.046 1.00 87.44 88 ASP A O 1
ATOM 672 N N . GLU A 1 89 ? 4.008 -4.315 11.784 1.00 87.19 89 GLU A N 1
ATOM 673 C CA . GLU A 1 89 ? 3.988 -5.587 11.049 1.00 87.19 89 GLU A CA 1
ATOM 674 C C . GLU A 1 89 ? 2.708 -6.403 11.294 1.00 87.19 89 GLU A C 1
ATOM 676 O O . GLU A 1 89 ? 2.144 -6.978 10.352 1.00 87.19 89 GLU A O 1
ATOM 681 N N . GLN A 1 90 ? 2.215 -6.450 12.540 1.00 87.69 90 GLN A N 1
ATOM 682 C CA . GLN A 1 90 ? 1.018 -7.230 12.871 1.00 87.69 90 GLN A CA 1
ATOM 683 C C . GLN A 1 90 ? -0.230 -6.650 12.207 1.00 87.69 90 GLN A C 1
ATOM 685 O O . GLN A 1 90 ? -1.147 -7.393 11.851 1.00 87.69 90 GLN A O 1
ATOM 690 N N . LEU A 1 91 ? -0.280 -5.326 12.056 1.00 89.00 91 LEU A N 1
ATOM 691 C CA . LEU A 1 91 ? -1.411 -4.628 11.454 1.00 89.00 91 LEU A CA 1
ATOM 692 C C . LEU A 1 91 ? -1.307 -4.587 9.927 1.00 89.00 91 LEU A C 1
ATOM 694 O O . LEU A 1 91 ? -2.314 -4.803 9.252 1.00 89.00 91 LEU A O 1
ATOM 698 N N . ALA A 1 92 ? -0.106 -4.405 9.374 1.00 89.75 92 ALA A N 1
ATOM 699 C CA . ALA A 1 92 ? 0.150 -4.469 7.934 1.00 89.75 92 ALA A CA 1
ATOM 700 C C . ALA A 1 92 ? -0.228 -5.835 7.340 1.00 89.75 92 ALA A C 1
ATOM 702 O O . ALA A 1 92 ? -0.723 -5.925 6.218 1.00 89.75 92 ALA A O 1
ATOM 703 N N . THR A 1 93 ? -0.025 -6.905 8.112 1.00 89.88 93 THR A N 1
ATOM 704 C CA . THR A 1 93 ? -0.358 -8.284 7.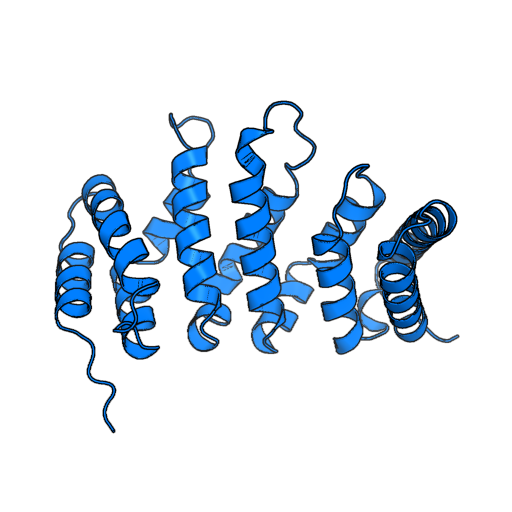718 1.00 89.88 93 THR A CA 1
ATOM 705 C C . THR A 1 93 ? -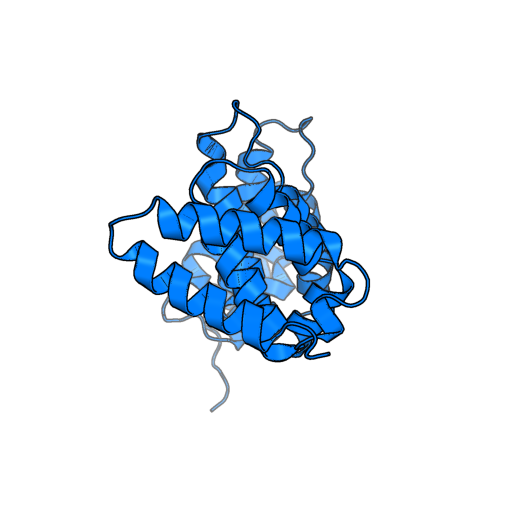1.732 -8.748 8.209 1.00 89.88 93 THR A C 1
ATOM 707 O O . THR A 1 93 ? -2.107 -9.904 7.995 1.00 89.88 93 THR A O 1
ATOM 710 N N . HIS A 1 94 ? -2.513 -7.864 8.839 1.00 91.75 94 HIS A N 1
ATOM 711 C CA . HIS A 1 94 ? -3.839 -8.202 9.342 1.00 91.75 94 HIS A CA 1
ATOM 712 C C . HIS A 1 94 ? -4.795 -8.544 8.181 1.00 91.75 94 HIS A C 1
ATOM 714 O O . HIS A 1 94 ? -4.820 -7.807 7.194 1.00 91.75 94 HIS A O 1
ATOM 720 N N . PRO A 1 95 ? -5.640 -9.593 8.282 1.00 89.12 95 PRO A N 1
ATOM 721 C CA . PRO A 1 95 ? -6.532 -10.015 7.194 1.00 89.12 95 PRO A CA 1
ATOM 722 C C . PRO A 1 95 ? -7.406 -8.889 6.641 1.00 89.12 95 PRO A C 1
ATOM 724 O O . PRO A 1 95 ? -7.575 -8.764 5.431 1.00 89.12 95 PRO A O 1
ATOM 727 N N . ASP A 1 96 ? -7.910 -8.038 7.532 1.00 88.94 96 ASP A N 1
ATOM 728 C CA . ASP A 1 96 ? -8.687 -6.865 7.149 1.00 88.94 96 ASP A CA 1
ATOM 729 C C . ASP A 1 96 ? -7.863 -5.862 6.323 1.00 88.94 96 ASP A C 1
ATOM 731 O O . ASP A 1 96 ? -8.327 -5.383 5.293 1.00 88.94 96 ASP A O 1
ATOM 735 N N . MET A 1 97 ? -6.610 -5.592 6.707 1.00 89.50 97 MET A N 1
ATOM 736 C CA . MET A 1 97 ? -5.726 -4.708 5.940 1.00 89.50 97 MET A CA 1
ATOM 737 C C . MET A 1 97 ? -5.456 -5.270 4.541 1.00 89.50 97 MET A C 1
ATOM 739 O O . MET A 1 97 ? -5.564 -4.555 3.544 1.00 89.50 97 MET A O 1
ATOM 743 N N . LEU A 1 98 ? -5.179 -6.573 4.450 1.00 91.38 98 LEU A N 1
ATOM 744 C CA . LEU A 1 98 ? -4.960 -7.249 3.171 1.00 91.38 98 LEU A CA 1
ATOM 745 C C . LEU A 1 98 ? -6.225 -7.230 2.295 1.00 91.38 98 LEU A C 1
ATOM 747 O O . LEU A 1 98 ? -6.136 -7.067 1.078 1.00 91.38 98 LEU A O 1
ATOM 751 N N . ALA A 1 99 ? -7.415 -7.303 2.898 1.00 89.88 99 ALA A N 1
ATOM 752 C CA . ALA A 1 99 ? -8.684 -7.170 2.185 1.00 89.88 99 ALA A CA 1
ATOM 753 C C . ALA A 1 99 ? -8.926 -5.758 1.608 1.00 89.88 99 ALA A C 1
ATOM 755 O O . ALA A 1 99 ? -9.763 -5.611 0.714 1.00 89.88 99 ALA A O 1
ATOM 756 N N . SER A 1 100 ? -8.197 -4.735 2.076 1.00 89.44 100 SER A N 1
ATOM 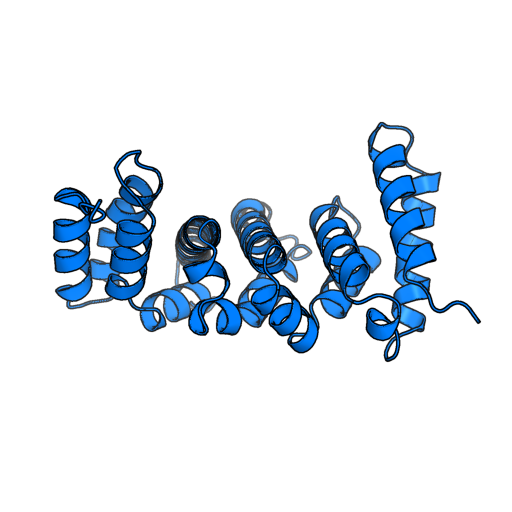757 C CA . SER A 1 100 ? -8.229 -3.371 1.522 1.00 89.44 100 SER A CA 1
ATOM 758 C C . SER A 1 100 ? -7.309 -3.158 0.319 1.00 89.44 100 SER A C 1
ATOM 760 O O . SER A 1 100 ? -7.448 -2.132 -0.345 1.00 89.44 100 SER A O 1
ATOM 762 N N . ILE A 1 101 ? -6.417 -4.100 -0.019 1.00 91.75 101 ILE A N 1
ATOM 763 C CA . ILE A 1 101 ? -5.487 -3.958 -1.159 1.00 91.75 101 ILE A CA 1
ATOM 764 C C . ILE A 1 101 ? -6.203 -3.540 -2.459 1.00 91.75 101 ILE A C 1
ATOM 766 O O . ILE A 1 101 ? -5.743 -2.589 -3.094 1.00 91.75 101 ILE A O 1
ATOM 770 N N . PRO A 1 102 ? -7.344 -4.144 -2.859 1.00 89.81 102 PRO A N 1
ATOM 771 C CA . PRO A 1 102 ? -8.051 -3.729 -4.073 1.00 89.81 102 PRO A CA 1
ATOM 772 C C . PRO A 1 102 ? -8.545 -2.279 -4.030 1.00 89.81 102 PRO A C 1
ATOM 774 O O . PRO A 1 102 ? -8.626 -1.624 -5.065 1.00 89.81 102 PRO A O 1
ATOM 777 N N . VAL A 1 103 ? -8.864 -1.764 -2.839 1.00 87.94 103 VAL A N 1
ATOM 778 C CA . VAL A 1 103 ? -9.292 -0.373 -2.659 1.00 87.94 103 VAL A CA 1
ATOM 779 C C . VAL A 1 103 ? -8.107 0.568 -2.850 1.00 87.94 103 VAL A C 1
ATOM 781 O O . VAL A 1 103 ? -8.230 1.541 -3.589 1.00 87.94 103 VAL A O 1
ATOM 784 N N . PHE A 1 104 ? -6.945 0.247 -2.271 1.00 89.88 104 PHE A N 1
ATOM 785 C CA . PHE A 1 104 ? -5.715 1.020 -2.481 1.00 89.88 104 PHE A CA 1
ATOM 786 C C . PHE A 1 104 ? -5.307 1.037 -3.959 1.00 89.88 104 PHE A C 1
ATOM 788 O O . PHE A 1 104 ? -4.972 2.093 -4.485 1.00 89.88 104 PHE A O 1
ATOM 795 N N . LEU A 1 105 ? -5.422 -0.105 -4.650 1.00 87.94 105 LEU A N 1
ATOM 796 C CA . LEU A 1 105 ? -5.206 -0.208 -6.098 1.00 87.94 105 LEU A CA 1
ATOM 797 C C . LEU A 1 105 ? -6.177 0.648 -6.919 1.00 87.94 105 LEU A C 1
ATOM 799 O O . LEU A 1 105 ? -5.794 1.185 -7.957 1.00 87.94 105 LEU A O 1
ATOM 803 N N . GLY A 1 106 ? -7.429 0.760 -6.473 1.00 85.62 106 GLY A N 1
ATOM 804 C CA . GLY A 1 106 ? -8.413 1.648 -7.084 1.00 85.62 106 GLY A CA 1
ATOM 805 C C . GLY A 1 106 ? -8.009 3.114 -6.953 1.00 85.62 106 GLY A C 1
ATOM 806 O O . GLY A 1 106 ? -8.012 3.826 -7.949 1.00 85.62 106 GLY A O 1
ATOM 807 N N . VAL A 1 107 ? -7.596 3.531 -5.752 1.00 84.31 107 VAL A N 1
ATOM 808 C CA . VAL A 1 107 ? -7.168 4.908 -5.449 1.00 84.31 107 VAL A CA 1
ATOM 809 C C . VAL A 1 107 ? -5.937 5.317 -6.254 1.00 84.31 107 VAL A C 1
ATOM 811 O O . VAL A 1 107 ? -5.933 6.379 -6.865 1.00 84.31 107 VAL A O 1
ATOM 814 N N . VAL A 1 108 ? -4.896 4.481 -6.311 1.00 84.94 108 VAL A N 1
ATOM 815 C CA . VAL A 1 108 ? -3.710 4.820 -7.119 1.00 84.94 108 VAL A CA 1
ATOM 816 C C . VAL A 1 108 ? -3.998 4.807 -8.620 1.00 84.94 108 VAL A C 1
ATOM 818 O O . VAL A 1 108 ? -3.223 5.345 -9.389 1.00 84.94 108 VAL A O 1
ATOM 821 N N . GLY A 1 109 ? -5.098 4.185 -9.055 1.00 79.38 109 GLY A N 1
ATOM 822 C CA . GLY A 1 109 ? -5.500 4.150 -10.457 1.00 79.38 109 GLY A CA 1
ATOM 823 C C . GLY A 1 109 ? -6.255 5.394 -10.929 1.00 79.38 109 GLY A C 1
ATOM 824 O O . GLY A 1 109 ? -6.499 5.497 -12.126 1.00 79.38 109 GLY A O 1
ATOM 825 N N . THR A 1 110 ? -6.650 6.304 -10.030 1.00 76.06 110 THR A N 1
ATOM 826 C CA . THR A 1 110 ? -7.378 7.545 -10.370 1.00 76.06 110 THR A CA 1
ATOM 827 C C . THR A 1 110 ? -6.460 8.762 -10.524 1.00 76.06 110 THR A C 1
ATOM 829 O O . THR A 1 110 ? -6.936 9.890 -10.530 1.00 76.06 110 THR A O 1
ATOM 832 N N . CYS A 1 111 ? -5.144 8.565 -10.597 1.00 65.31 111 CYS A N 1
ATOM 833 C CA . CYS A 1 111 ? -4.150 9.641 -10.693 1.00 65.31 111 CYS A CA 1
ATOM 834 C C . CYS A 1 111 ? -4.192 10.453 -12.002 1.00 65.31 111 CYS A C 1
ATOM 836 O O . CYS A 1 111 ? -3.686 11.568 -12.000 1.00 65.31 111 CYS A O 1
ATOM 838 N N . ASP A 1 112 ? -4.809 9.945 -13.076 1.00 57.38 112 ASP A N 1
ATOM 839 C CA . ASP A 1 112 ? -4.956 10.665 -14.358 1.00 57.38 112 ASP A CA 1
ATOM 840 C C . ASP A 1 112 ? -6.259 11.473 -14.474 1.00 57.38 112 ASP A C 1
ATOM 842 O O . ASP A 1 112 ? -6.498 12.117 -15.496 1.00 57.38 112 ASP A O 1
ATOM 846 N N . ASP A 1 113 ? -7.143 11.422 -13.476 1.00 63.09 113 ASP A N 1
ATOM 847 C CA . ASP A 1 113 ? -8.363 12.221 -13.523 1.00 63.09 113 ASP A CA 1
ATOM 848 C C . ASP A 1 113 ? -7.974 13.701 -13.270 1.00 63.09 113 ASP A C 1
ATOM 850 O O . ASP A 1 113 ? -7.781 14.112 -12.124 1.00 63.09 113 ASP A O 1
ATOM 854 N N . ASP A 1 114 ? -7.868 14.498 -14.348 1.00 51.88 114 ASP A N 1
ATOM 855 C CA . ASP A 1 114 ? -7.470 15.929 -14.407 1.00 51.88 114 ASP A CA 1
ATOM 856 C C . ASP A 1 114 ? -8.218 16.870 -13.423 1.00 51.88 114 ASP A C 1
ATOM 858 O O . ASP A 1 114 ? -7.873 18.042 -13.271 1.00 51.88 114 ASP A O 1
ATOM 862 N N . GLU A 1 115 ? -9.260 16.384 -12.745 1.00 54.06 115 GLU A N 1
ATOM 863 C CA . GLU A 1 115 ? -10.046 17.115 -11.744 1.00 54.06 115 GLU A CA 1
ATOM 864 C C . GLU A 1 115 ? -9.445 17.076 -10.321 1.00 54.06 115 GLU A C 1
ATOM 866 O O . GLU A 1 115 ? -10.012 17.689 -9.414 1.00 54.06 115 GLU A O 1
ATOM 871 N N . TYR A 1 116 ? -8.326 16.374 -10.090 1.00 54.81 116 TYR A N 1
ATOM 872 C CA . TYR A 1 116 ? -7.928 15.944 -8.741 1.00 54.81 116 TYR A CA 1
ATOM 873 C C . TYR A 1 116 ? -6.480 16.253 -8.313 1.00 54.81 116 TYR A C 1
ATOM 875 O O . TYR A 1 116 ? -5.836 15.433 -7.655 1.00 54.81 116 TYR A O 1
ATOM 883 N N . ASP A 1 117 ? -5.986 17.465 -8.567 1.00 54.31 117 ASP A N 1
ATOM 884 C CA . ASP A 1 117 ? -4.727 17.956 -7.961 1.00 54.31 117 ASP A CA 1
ATOM 885 C C . ASP A 1 117 ? -4.778 17.889 -6.404 1.00 54.31 117 ASP A C 1
ATOM 887 O O . ASP A 1 117 ? -3.781 17.641 -5.725 1.00 54.31 117 ASP A O 1
ATOM 891 N N . ASP A 1 118 ? -5.984 17.969 -5.819 1.00 57.25 118 ASP A N 1
ATOM 892 C CA . ASP A 1 118 ? -6.239 17.808 -4.377 1.00 57.25 118 ASP A CA 1
ATOM 893 C C . ASP A 1 118 ? -6.193 16.341 -3.870 1.00 57.25 118 ASP A C 1
ATOM 895 O O . ASP A 1 118 ? -6.185 16.105 -2.656 1.00 57.25 118 ASP A O 1
ATOM 899 N N . ASN A 1 119 ? -6.116 15.329 -4.751 1.00 71.00 119 ASN A N 1
ATOM 900 C CA . ASN A 1 119 ? -6.063 13.909 -4.352 1.00 71.00 119 ASN A CA 1
ATOM 901 C C . ASN A 1 119 ? -4.644 13.363 -4.156 1.00 71.00 119 ASN A C 1
ATOM 903 O O . ASN A 1 119 ? -4.502 12.207 -3.747 1.00 71.00 119 ASN A O 1
ATOM 907 N N . LEU A 1 120 ? -3.591 14.149 -4.394 1.00 77.81 120 LEU A N 1
ATOM 908 C CA . LEU A 1 120 ? -2.206 13.676 -4.255 1.00 77.81 120 LEU A CA 1
ATOM 909 C C . LEU A 1 120 ? -1.920 13.092 -2.865 1.00 77.81 120 LEU A C 1
ATOM 911 O O . LEU A 1 120 ? -1.241 12.077 -2.743 1.00 77.81 120 LEU A O 1
ATOM 915 N N . ILE A 1 121 ? -2.502 13.671 -1.808 1.00 79.19 121 ILE A N 1
ATOM 916 C CA . ILE A 1 121 ? -2.388 13.137 -0.440 1.00 79.19 121 ILE A CA 1
ATOM 917 C C . ILE A 1 121 ? -2.979 11.723 -0.359 1.00 79.19 121 ILE A C 1
ATOM 919 O O . ILE A 1 121 ? -2.368 10.826 0.210 1.00 79.19 121 ILE A O 1
ATOM 923 N N . VAL A 1 122 ? -4.157 11.514 -0.946 1.00 82.38 122 VAL A N 1
ATOM 924 C CA . VAL A 1 122 ? -4.880 10.232 -0.939 1.00 82.38 122 VAL A CA 1
ATOM 925 C C . VAL A 1 122 ? -4.086 9.172 -1.714 1.00 82.38 122 VAL A C 1
ATOM 927 O O . VAL A 1 122 ? -3.931 8.047 -1.242 1.00 82.38 122 VAL A O 1
ATOM 930 N N . ILE A 1 123 ? -3.527 9.547 -2.866 1.00 85.25 123 ILE A N 1
ATOM 931 C CA . ILE A 1 123 ? -2.692 8.671 -3.699 1.00 85.25 123 ILE A CA 1
ATOM 932 C C . ILE A 1 123 ? -1.401 8.289 -2.960 1.00 85.25 123 ILE A C 1
ATOM 934 O O . ILE A 1 123 ? -1.082 7.104 -2.860 1.00 85.25 123 ILE A O 1
ATOM 938 N N . ASN A 1 124 ? -0.704 9.264 -2.371 1.00 85.81 124 ASN A N 1
ATOM 939 C CA . ASN A 1 124 ? 0.534 9.030 -1.623 1.00 85.81 124 ASN A CA 1
ATOM 940 C C . ASN A 1 124 ? 0.314 8.133 -0.399 1.00 85.81 124 ASN A C 1
ATOM 942 O O . ASN A 1 124 ? 1.087 7.207 -0.160 1.00 85.81 124 ASN A O 1
ATOM 946 N N . GLU A 1 125 ? -0.765 8.352 0.356 1.00 87.75 125 GLU A N 1
ATOM 947 C CA . GLU A 1 125 ? -1.111 7.512 1.510 1.00 87.75 125 GLU A CA 1
ATOM 948 C C . GLU A 1 125 ? -1.478 6.077 1.079 1.00 87.75 125 GLU A C 1
ATOM 950 O O . GLU A 1 125 ? -1.135 5.112 1.768 1.00 87.75 125 GLU A O 1
ATOM 955 N N . ALA A 1 126 ? -2.115 5.903 -0.087 1.00 90.06 126 ALA A N 1
ATOM 956 C CA . ALA A 1 126 ? -2.381 4.581 -0.657 1.00 90.06 126 ALA A CA 1
ATOM 957 C C . ALA A 1 126 ? -1.089 3.864 -1.092 1.00 90.06 126 ALA A C 1
ATOM 959 O O . ALA A 1 126 ? -0.922 2.680 -0.782 1.00 90.06 126 ALA A O 1
ATOM 960 N N . TYR A 1 127 ? -0.150 4.567 -1.739 1.00 89.94 127 TYR A N 1
ATOM 961 C CA . TYR A 1 127 ? 1.178 4.021 -2.047 1.00 89.94 127 TYR A CA 1
ATOM 962 C C . TYR A 1 127 ? 1.936 3.628 -0.783 1.00 89.94 127 TYR A C 1
ATOM 964 O O . TYR A 1 127 ? 2.466 2.517 -0.723 1.00 89.94 127 TYR A O 1
ATOM 972 N N . HIS A 1 128 ? 1.923 4.480 0.243 1.00 90.88 128 HIS A N 1
ATOM 973 C CA . HIS A 1 128 ? 2.548 4.177 1.527 1.00 90.88 128 HIS A CA 1
ATOM 974 C C . HIS A 1 128 ? 1.963 2.898 2.139 1.00 90.88 128 HIS A C 1
ATOM 976 O O . HIS A 1 128 ? 2.712 2.001 2.517 1.00 90.88 128 HIS A O 1
ATOM 982 N N . CYS A 1 129 ? 0.632 2.747 2.158 1.00 91.94 129 CYS A N 1
ATOM 983 C CA . CYS A 1 129 ? -0.009 1.515 2.630 1.00 91.94 129 CYS A CA 1
ATOM 984 C C . CYS A 1 129 ? 0.477 0.280 1.855 1.00 91.94 129 CYS A C 1
ATOM 986 O O . CYS A 1 129 ? 0.835 -0.728 2.464 1.00 91.94 129 CYS A O 1
ATOM 988 N N . LEU A 1 130 ? 0.519 0.350 0.520 1.00 93.12 130 LEU A N 1
ATOM 989 C CA . LEU A 1 130 ? 0.974 -0.760 -0.324 1.00 93.12 130 LEU A CA 1
ATOM 990 C C . LEU A 1 130 ? 2.454 -1.102 -0.090 1.00 93.12 130 LEU A C 1
ATOM 992 O O . LEU A 1 130 ? 2.800 -2.282 -0.016 1.00 93.12 130 LEU A O 1
ATOM 996 N N . GLN A 1 131 ? 3.316 -0.095 0.062 1.00 91.88 131 GLN A N 1
ATOM 997 C CA . GLN A 1 131 ? 4.742 -0.270 0.349 1.00 91.88 131 GLN A CA 1
ATOM 998 C C . GLN A 1 131 ? 4.972 -0.893 1.728 1.00 91.88 131 GLN A C 1
ATOM 1000 O O . GLN A 1 131 ? 5.737 -1.852 1.848 1.00 91.88 131 GLN A O 1
ATOM 1005 N N . SER A 1 132 ? 4.267 -0.416 2.755 1.00 91.94 132 SER A N 1
ATOM 1006 C CA . SER A 1 132 ? 4.323 -1.002 4.095 1.00 91.94 132 SER A CA 1
ATOM 1007 C C . SER A 1 132 ? 3.865 -2.464 4.096 1.00 91.94 132 SER A C 1
ATOM 1009 O O . SER A 1 132 ? 4.529 -3.317 4.679 1.00 91.94 132 SER A O 1
ATOM 1011 N N . ILE A 1 133 ? 2.794 -2.805 3.368 1.00 93.06 133 ILE A N 1
ATOM 1012 C CA . ILE A 1 133 ? 2.358 -4.203 3.200 1.00 93.06 133 ILE A CA 1
ATOM 1013 C C . ILE A 1 133 ? 3.439 -5.026 2.472 1.00 93.06 133 ILE A C 1
ATOM 1015 O O . ILE A 1 133 ? 3.733 -6.158 2.866 1.00 93.06 133 ILE A O 1
ATOM 1019 N N . ALA A 1 134 ? 4.078 -4.465 1.439 1.00 92.06 134 ALA A N 1
ATOM 1020 C CA . ALA A 1 134 ? 5.135 -5.131 0.672 1.00 92.06 134 ALA A CA 1
ATOM 1021 C C . ALA A 1 134 ? 6.419 -5.396 1.481 1.00 92.06 134 ALA A C 1
ATOM 1023 O O . ALA A 1 134 ? 7.205 -6.281 1.114 1.00 92.06 134 ALA A O 1
ATOM 1024 N N . ALA A 1 135 ? 6.629 -4.694 2.597 1.00 90.94 135 ALA A N 1
ATOM 1025 C CA . ALA A 1 135 ? 7.758 -4.934 3.493 1.00 90.94 135 ALA A CA 1
ATOM 1026 C C . ALA A 1 135 ? 7.702 -6.327 4.156 1.00 90.94 135 ALA A C 1
ATOM 1028 O O . ALA A 1 135 ? 8.747 -6.917 4.452 1.00 90.94 135 ALA A O 1
ATOM 1029 N N . HIS A 1 136 ? 6.514 -6.929 4.271 1.00 91.62 136 HIS A N 1
ATOM 1030 C CA . HIS A 1 136 ? 6.294 -8.197 4.973 1.00 91.62 136 HIS A CA 1
ATOM 1031 C C . HIS A 1 136 ? 5.948 -9.353 4.028 1.00 91.62 136 HIS A C 1
ATOM 1033 O O . HIS A 1 136 ? 5.332 -9.171 2.982 1.00 91.62 136 HIS A O 1
ATOM 1039 N N . GLU A 1 137 ? 6.329 -10.583 4.385 1.00 88.50 137 GLU A N 1
ATOM 1040 C CA . GLU A 1 137 ? 6.154 -11.745 3.498 1.00 88.50 137 GLU A CA 1
ATOM 1041 C C . GLU A 1 137 ? 4.685 -12.080 3.226 1.00 88.50 137 GLU A C 1
ATOM 1043 O O . GLU A 1 137 ? 4.310 -12.244 2.065 1.00 88.50 137 GLU A O 1
ATOM 1048 N N . ALA A 1 138 ? 3.848 -12.108 4.265 1.00 89.44 138 ALA A N 1
ATOM 1049 C CA . ALA A 1 138 ? 2.410 -12.334 4.113 1.00 89.44 138 ALA A CA 1
ATOM 1050 C C . ALA A 1 138 ? 1.752 -11.252 3.239 1.00 89.44 138 ALA A C 1
ATOM 1052 O O . ALA A 1 138 ? 0.933 -11.562 2.374 1.00 89.44 138 ALA A O 1
ATOM 1053 N N . GLY A 1 139 ? 2.170 -9.995 3.416 1.00 90.56 139 GLY A N 1
ATOM 1054 C CA . GLY A 1 139 ? 1.706 -8.875 2.606 1.00 90.56 139 GLY A CA 1
ATOM 1055 C C . GLY A 1 139 ? 2.111 -9.004 1.140 1.00 90.56 139 GLY A C 1
ATOM 1056 O O . GLY A 1 139 ? 1.266 -8.866 0.262 1.00 90.56 139 GLY A O 1
ATOM 1057 N N . ARG A 1 140 ? 3.364 -9.377 0.846 1.00 91.19 140 ARG A N 1
ATOM 1058 C CA . ARG A 1 140 ? 3.825 -9.622 -0.534 1.00 91.19 140 ARG A CA 1
ATOM 1059 C C . ARG A 1 140 ? 2.998 -10.681 -1.254 1.00 91.19 140 ARG A C 1
ATOM 1061 O O . ARG A 1 140 ? 2.684 -10.492 -2.427 1.00 91.19 140 ARG A O 1
ATOM 1068 N N . VAL A 1 141 ? 2.661 -11.785 -0.583 1.00 90.69 141 VAL A N 1
ATOM 1069 C CA . VAL A 1 141 ? 1.827 -12.846 -1.178 1.00 90.69 141 VAL A CA 1
ATOM 1070 C C . VAL A 1 141 ? 0.439 -12.301 -1.512 1.00 90.69 141 VAL A C 1
ATOM 1072 O O . VAL A 1 141 ? -0.002 -12.436 -2.648 1.00 90.69 141 VAL A O 1
ATOM 1075 N N . ALA A 1 142 ? -0.193 -11.583 -0.581 1.00 92.12 142 ALA A N 1
ATOM 1076 C CA . ALA A 1 142 ? -1.492 -10.958 -0.826 1.00 92.12 142 ALA A CA 1
ATOM 1077 C C . ALA A 1 142 ? -1.453 -9.916 -1.961 1.00 92.12 142 ALA A C 1
ATOM 1079 O O . ALA A 1 142 ? -2.369 -9.860 -2.779 1.00 92.12 142 ALA A O 1
ATOM 1080 N N . LEU A 1 143 ? -0.381 -9.120 -2.056 1.00 91.88 143 LEU A N 1
ATOM 1081 C CA . LEU A 1 143 ? -0.181 -8.158 -3.146 1.00 91.88 143 LEU A CA 1
ATOM 1082 C C . LEU A 1 143 ? -0.021 -8.859 -4.503 1.00 91.88 143 LEU A C 1
ATOM 1084 O O . LEU A 1 143 ? -0.554 -8.389 -5.511 1.00 91.88 143 LEU A O 1
ATOM 1088 N N . ARG A 1 144 ? 0.688 -9.994 -4.543 1.00 88.31 144 ARG A N 1
ATOM 1089 C CA . ARG A 1 144 ? 0.808 -10.813 -5.756 1.00 88.31 144 ARG A CA 1
ATOM 1090 C C . ARG A 1 144 ? -0.555 -11.349 -6.185 1.00 88.31 144 ARG A C 1
ATOM 1092 O O . ARG A 1 144 ? -0.922 -11.174 -7.344 1.00 88.31 144 ARG A O 1
ATOM 1099 N N . ASP A 1 145 ? -1.301 -11.945 -5.260 1.00 89.25 145 ASP A N 1
ATOM 1100 C CA . ASP A 1 145 ? -2.613 -12.542 -5.538 1.00 89.25 145 ASP A CA 1
ATOM 1101 C C . ASP A 1 145 ? -3.647 -11.487 -5.964 1.00 89.25 145 ASP A C 1
ATOM 1103 O O . ASP A 1 145 ? -4.510 -11.751 -6.799 1.00 89.25 145 ASP A O 1
ATOM 1107 N N . ALA A 1 146 ? -3.523 -10.260 -5.449 1.00 88.75 146 ALA A N 1
ATOM 1108 C CA . ALA A 1 146 ? -4.333 -9.113 -5.855 1.00 88.75 146 ALA A CA 1
ATOM 1109 C C . ALA A 1 146 ? -3.915 -8.491 -7.206 1.00 88.75 146 ALA A C 1
ATOM 1111 O O . ALA A 1 146 ? -4.540 -7.529 -7.651 1.00 88.75 146 ALA A O 1
ATOM 1112 N N . GLY A 1 147 ? -2.867 -9.001 -7.865 1.00 88.56 147 GLY A N 1
ATOM 1113 C CA . GLY A 1 147 ? -2.427 -8.517 -9.177 1.00 88.56 147 GLY A CA 1
ATOM 1114 C C . GLY A 1 147 ? -1.740 -7.148 -9.151 1.00 88.56 147 GLY A C 1
ATOM 1115 O O . GLY A 1 147 ? -1.751 -6.436 -10.157 1.00 88.56 147 GLY A O 1
ATOM 1116 N N . VAL A 1 148 ? -1.123 -6.766 -8.026 1.00 90.00 148 VAL A N 1
ATOM 1117 C CA . VAL A 1 148 ? -0.502 -5.439 -7.843 1.00 90.00 148 VAL A CA 1
ATOM 1118 C C . VAL A 1 148 ? 0.590 -5.173 -8.878 1.00 90.00 148 VAL A C 1
ATOM 1120 O O . VAL A 1 148 ? 0.626 -4.088 -9.443 1.00 90.00 148 VAL A O 1
ATOM 1123 N N . ILE A 1 149 ? 1.437 -6.162 -9.188 1.00 89.38 149 ILE A N 1
ATOM 1124 C CA . ILE A 1 149 ? 2.522 -6.020 -10.180 1.00 89.38 149 ILE A CA 1
ATOM 1125 C C . ILE A 1 149 ? 1.955 -5.614 -11.542 1.00 89.38 149 ILE A C 1
ATOM 1127 O O . ILE A 1 149 ? 2.438 -4.665 -12.157 1.00 89.38 149 ILE A O 1
ATOM 1131 N N . ARG A 1 150 ? 0.889 -6.296 -11.980 1.00 89.06 150 ARG A N 1
ATOM 1132 C CA . ARG A 1 150 ? 0.202 -5.984 -13.234 1.00 89.06 150 ARG A CA 1
ATOM 1133 C C . ARG A 1 150 ? -0.323 -4.553 -13.212 1.00 89.06 150 ARG A C 1
ATOM 1135 O O . ARG A 1 150 ? -0.036 -3.779 -14.119 1.00 89.06 150 ARG A O 1
ATOM 1142 N N . ARG A 1 151 ? -1.063 -4.199 -12.158 1.00 88.12 151 ARG A N 1
ATOM 1143 C CA . ARG A 1 151 ? -1.715 -2.892 -12.062 1.00 88.12 151 ARG A CA 1
ATOM 1144 C C . ARG A 1 151 ? -0.706 -1.746 -12.027 1.00 88.12 151 ARG A C 1
ATOM 1146 O O . ARG A 1 151 ? -0.896 -0.758 -12.722 1.00 88.12 151 ARG A O 1
ATOM 1153 N N . MET A 1 152 ? 0.381 -1.896 -11.275 1.00 89.50 152 MET A N 1
ATOM 1154 C CA . MET A 1 152 ? 1.448 -0.895 -11.204 1.00 89.50 152 MET A CA 1
ATOM 1155 C C . MET A 1 152 ? 2.196 -0.754 -12.527 1.00 89.50 152 MET A C 1
ATOM 1157 O O . MET A 1 152 ? 2.544 0.357 -12.907 1.00 89.50 152 MET A O 1
ATOM 1161 N N . ALA A 1 153 ? 2.429 -1.856 -13.246 1.00 88.56 153 ALA A N 1
ATOM 1162 C CA . ALA A 1 153 ? 3.067 -1.797 -14.556 1.00 88.56 153 ALA A CA 1
ATOM 1163 C C . ALA A 1 153 ? 2.164 -1.112 -15.595 1.00 88.56 153 ALA A C 1
ATOM 1165 O O . ALA A 1 153 ? 2.653 -0.329 -16.405 1.00 88.56 153 ALA A O 1
ATOM 1166 N N . GLU A 1 154 ? 0.849 -1.350 -15.555 1.00 87.81 154 GLU A N 1
ATOM 1167 C CA . GLU A 1 154 ? -0.127 -0.617 -16.376 1.00 87.81 154 GLU A CA 1
ATOM 1168 C C . GLU A 1 154 ? -0.095 0.888 -16.066 1.00 87.81 154 GLU A C 1
ATOM 1170 O O . GLU A 1 154 ? 0.063 1.684 -16.986 1.00 87.81 154 GLU A O 1
ATOM 1175 N N . ILE A 1 155 ? -0.155 1.261 -14.782 1.00 85.62 155 ILE A N 1
ATOM 1176 C CA . ILE A 1 155 ? -0.054 2.651 -14.304 1.00 85.62 155 ILE A CA 1
ATOM 1177 C C . ILE A 1 155 ? 1.244 3.293 -14.820 1.00 85.62 155 ILE A C 1
ATOM 1179 O O . ILE A 1 155 ? 1.204 4.275 -15.552 1.00 85.62 155 ILE A O 1
ATOM 1183 N N . TYR A 1 156 ? 2.402 2.686 -14.559 1.00 86.75 156 TYR A N 1
ATOM 1184 C CA . TYR A 1 156 ? 3.693 3.247 -14.968 1.00 86.75 156 TYR A CA 1
ATOM 1185 C C . TYR A 1 156 ? 3.858 3.357 -16.497 1.00 86.75 156 TYR A C 1
ATOM 1187 O O . TYR A 1 156 ? 4.481 4.291 -17.000 1.00 86.75 156 TYR A O 1
ATOM 1195 N N . THR A 1 157 ? 3.312 2.409 -17.267 1.00 85.81 157 THR A N 1
ATOM 1196 C CA . THR A 1 157 ? 3.424 2.431 -18.738 1.00 85.81 157 THR A CA 1
ATOM 1197 C C . THR A 1 157 ? 2.487 3.430 -19.403 1.00 85.81 157 THR A C 1
ATOM 1199 O O . THR A 1 157 ? 2.843 3.978 -20.446 1.00 85.81 157 THR A O 1
ATOM 1202 N N . GLN A 1 158 ? 1.305 3.655 -18.831 1.00 80.62 158 GLN A N 1
ATOM 1203 C CA . GLN A 1 158 ? 0.287 4.540 -19.398 1.00 80.62 158 GLN A CA 1
ATOM 1204 C C . GLN A 1 158 ? 0.493 6.000 -18.993 1.00 80.62 158 GLN A C 1
ATOM 1206 O O . GLN A 1 158 ? 0.079 6.892 -19.730 1.00 80.62 158 GLN A O 1
ATOM 1211 N N . GLN A 1 159 ? 1.155 6.245 -17.862 1.00 69.81 159 GLN A N 1
ATOM 1212 C CA . GLN A 1 159 ? 1.143 7.556 -17.230 1.00 69.81 159 GLN A CA 1
ATOM 1213 C C . GLN A 1 159 ? 2.420 8.358 -17.481 1.00 69.81 159 GLN A C 1
ATOM 1215 O O . GLN A 1 159 ? 3.533 7.842 -17.659 1.00 69.81 159 GLN A O 1
ATOM 1220 N N . SER A 1 160 ? 2.228 9.671 -17.570 1.00 57.53 160 SER A N 1
ATOM 1221 C CA . SER A 1 160 ? 3.237 10.623 -18.036 1.00 57.53 160 SER A CA 1
ATOM 1222 C C . SER A 1 160 ? 4.023 11.311 -16.919 1.00 57.53 160 SER A C 1
ATOM 1224 O O . SER A 1 160 ? 5.057 11.901 -17.229 1.00 57.53 160 SER A O 1
ATOM 1226 N N . PHE A 1 161 ? 3.590 11.236 -15.652 1.00 54.62 161 PHE A N 1
ATOM 1227 C CA . PHE A 1 161 ? 4.173 12.040 -14.569 1.00 54.62 161 PHE A CA 1
ATOM 1228 C C . PHE A 1 161 ? 4.585 11.222 -13.336 1.00 54.62 161 PHE A C 1
ATOM 1230 O O . PHE A 1 161 ? 3.732 10.667 -12.665 1.00 54.62 161 PHE A O 1
ATOM 1237 N N . GLN A 1 162 ? 5.895 11.197 -13.045 1.00 53.44 162 GLN A N 1
ATOM 1238 C CA . GLN A 1 162 ? 6.524 10.919 -11.737 1.00 53.44 162 GLN A CA 1
ATOM 1239 C C . GLN A 1 162 ? 5.871 9.834 -10.857 1.00 53.44 162 GLN A C 1
ATOM 1241 O O . GLN A 1 162 ? 5.462 10.118 -9.739 1.00 53.44 162 GLN A O 1
ATOM 1246 N N . ILE A 1 163 ? 5.814 8.584 -11.326 1.00 73.12 163 ILE A N 1
ATOM 1247 C CA . ILE A 1 163 ? 5.264 7.462 -10.535 1.00 73.12 163 ILE A CA 1
ATOM 1248 C C . ILE A 1 163 ? 6.372 6.501 -10.135 1.00 73.12 163 ILE A C 1
ATOM 1250 O O . ILE A 1 163 ? 6.331 5.289 -10.387 1.00 73.12 163 ILE A O 1
ATOM 1254 N N . ASP A 1 164 ? 7.407 7.071 -9.533 1.00 81.56 164 ASP A N 1
ATOM 1255 C CA . ASP A 1 164 ? 8.560 6.311 -9.068 1.00 81.56 164 ASP A CA 1
ATOM 1256 C C . ASP A 1 164 ? 8.149 5.351 -7.932 1.00 81.56 164 ASP A C 1
ATOM 1258 O O . ASP A 1 164 ? 8.736 4.278 -7.773 1.00 81.56 164 ASP A O 1
ATOM 1262 N N . GLU A 1 165 ? 7.059 5.645 -7.220 1.00 86.06 165 GLU A N 1
ATOM 1263 C CA . GLU A 1 165 ? 6.442 4.779 -6.214 1.00 86.06 165 GLU A CA 1
ATOM 1264 C C . GLU A 1 165 ? 5.897 3.479 -6.818 1.00 86.06 165 GLU A C 1
ATOM 1266 O O . GLU A 1 165 ? 6.089 2.406 -6.235 1.00 86.06 165 GLU A O 1
ATOM 1271 N N . ALA A 1 166 ? 5.256 3.543 -7.994 1.00 88.44 166 ALA A N 1
ATOM 1272 C CA . ALA A 1 166 ? 4.758 2.351 -8.685 1.00 88.44 166 ALA A CA 1
ATOM 1273 C C . ALA A 1 166 ? 5.919 1.472 -9.149 1.00 88.44 166 ALA A C 1
ATOM 1275 O O . ALA A 1 166 ? 5.896 0.259 -8.925 1.00 88.44 166 ALA A O 1
ATOM 1276 N N . LEU A 1 167 ? 6.957 2.076 -9.736 1.00 89.56 167 LEU A N 1
ATOM 1277 C CA . LEU A 1 167 ? 8.140 1.337 -10.171 1.00 89.56 167 LEU A CA 1
ATOM 1278 C C . LEU A 1 167 ? 8.880 0.711 -8.983 1.00 89.56 167 LEU A C 1
ATOM 1280 O O . LEU A 1 167 ? 9.221 -0.471 -9.028 1.00 89.56 167 LEU A O 1
ATOM 1284 N N . THR A 1 168 ? 9.037 1.453 -7.887 1.00 90.75 168 THR A N 1
ATOM 1285 C CA . THR A 1 168 ? 9.636 0.955 -6.640 1.00 90.75 168 THR A CA 1
ATOM 1286 C C . THR A 1 168 ? 8.859 -0.238 -6.087 1.00 90.75 168 THR A C 1
ATOM 1288 O O . THR A 1 168 ? 9.459 -1.240 -5.684 1.00 90.75 168 THR A O 1
ATOM 1291 N N . LEU A 1 169 ? 7.523 -0.184 -6.109 1.00 90.50 169 LEU A N 1
ATOM 1292 C CA . LEU A 1 169 ? 6.678 -1.286 -5.649 1.00 90.50 169 LEU A CA 1
ATOM 1293 C C . LEU A 1 169 ? 6.814 -2.524 -6.551 1.00 90.50 169 LEU A C 1
ATOM 1295 O O . LEU A 1 169 ? 6.941 -3.637 -6.035 1.00 90.50 169 LEU A O 1
ATOM 1299 N N . ILE A 1 170 ? 6.860 -2.345 -7.879 1.00 91.12 170 ILE A N 1
ATOM 1300 C CA . ILE A 1 170 ? 7.132 -3.437 -8.831 1.00 91.12 170 ILE A CA 1
ATOM 1301 C C . ILE A 1 170 ? 8.480 -4.079 -8.508 1.00 91.12 170 ILE A C 1
ATOM 1303 O O . ILE A 1 170 ? 8.529 -5.278 -8.242 1.00 91.12 170 ILE A O 1
ATOM 1307 N N . VAL A 1 171 ? 9.555 -3.285 -8.484 1.00 91.12 171 VAL A N 1
ATOM 1308 C CA . VAL A 1 171 ? 10.936 -3.733 -8.240 1.00 91.12 171 VAL A CA 1
ATOM 1309 C C . VAL A 1 171 ? 11.040 -4.493 -6.915 1.00 91.12 171 VAL A C 1
ATOM 1311 O O . VAL A 1 171 ? 11.633 -5.575 -6.868 1.00 91.12 171 VAL A O 1
ATOM 1314 N N . THR A 1 172 ? 10.399 -3.990 -5.857 1.00 90.75 172 THR A N 1
ATOM 1315 C CA . THR A 1 172 ? 10.355 -4.637 -4.535 1.00 90.75 172 THR A CA 1
ATOM 1316 C C . THR A 1 172 ? 9.718 -6.027 -4.600 1.00 90.75 172 THR A C 1
ATOM 1318 O O . THR A 1 172 ? 10.261 -6.993 -4.055 1.00 90.75 172 THR A O 1
ATOM 1321 N N . LEU A 1 173 ? 8.581 -6.161 -5.289 1.00 89.12 173 LEU A N 1
ATOM 1322 C CA . LEU A 1 173 ? 7.865 -7.433 -5.394 1.00 89.12 173 LEU A CA 1
ATOM 1323 C C . LEU A 1 173 ? 8.613 -8.432 -6.289 1.00 89.12 173 LEU A C 1
ATOM 1325 O O . LEU A 1 173 ? 8.821 -9.582 -5.889 1.00 89.12 173 LEU A O 1
ATOM 1329 N N . VAL A 1 174 ? 9.080 -8.004 -7.465 1.00 89.62 174 VAL A N 1
ATOM 1330 C CA . VAL A 1 174 ? 9.764 -8.901 -8.415 1.00 89.62 174 VAL A CA 1
ATOM 1331 C C . VAL A 1 174 ? 11.132 -9.346 -7.917 1.00 89.62 174 VAL A C 1
ATOM 1333 O O . VAL A 1 174 ? 11.516 -10.484 -8.170 1.00 89.62 174 VAL A O 1
ATOM 1336 N N . SER A 1 175 ? 11.834 -8.523 -7.128 1.00 88.06 175 SER A N 1
ATOM 1337 C CA . SER A 1 175 ? 13.079 -8.932 -6.454 1.00 88.06 175 SER A CA 1
ATOM 1338 C C . SER A 1 175 ? 12.883 -10.154 -5.561 1.00 88.06 175 SER A C 1
ATOM 1340 O O . SER A 1 175 ? 13.806 -10.946 -5.373 1.00 88.06 175 SER A O 1
ATOM 1342 N N . ARG A 1 176 ? 11.680 -10.315 -4.993 1.00 87.88 176 ARG A N 1
ATOM 1343 C CA . ARG A 1 176 ? 11.355 -11.422 -4.093 1.00 87.88 176 ARG A CA 1
ATOM 1344 C C . ARG A 1 176 ? 10.776 -12.631 -4.821 1.00 87.88 176 ARG A C 1
ATOM 1346 O O . ARG A 1 176 ? 11.135 -13.754 -4.478 1.00 87.88 176 ARG A O 1
ATOM 1353 N N . PHE A 1 177 ? 9.872 -12.415 -5.775 1.00 84.56 177 PHE A N 1
ATOM 1354 C CA . PHE A 1 177 ? 9.184 -13.494 -6.496 1.00 84.56 177 PHE A CA 1
ATOM 1355 C C . PHE A 1 177 ? 9.942 -13.990 -7.734 1.00 84.56 177 PHE A C 1
ATOM 1357 O O . PHE A 1 177 ? 9.689 -15.097 -8.213 1.00 84.56 177 PHE A O 1
ATOM 1364 N N . GLY A 1 178 ? 10.888 -13.200 -8.242 1.00 84.19 178 GLY A N 1
ATOM 1365 C CA . GLY A 1 178 ? 11.695 -13.538 -9.406 1.00 84.19 178 GLY A CA 1
ATOM 1366 C C . GLY A 1 178 ? 10.871 -13.644 -10.700 1.00 84.19 178 GLY A C 1
ATOM 1367 O O . GLY A 1 178 ? 9.839 -12.974 -10.827 1.00 84.19 178 GLY A O 1
ATOM 1368 N N . PRO A 1 179 ? 11.293 -14.506 -11.648 1.00 78.88 179 PRO A N 1
ATOM 1369 C CA . PRO A 1 179 ? 10.677 -14.639 -12.975 1.00 78.88 179 PRO A CA 1
ATOM 1370 C C . PRO A 1 179 ? 9.204 -15.040 -12.982 1.00 78.88 179 PRO A C 1
ATOM 1372 O O . PRO A 1 179 ? 8.493 -14.707 -13.927 1.00 78.88 179 PRO A O 1
ATOM 1375 N N . ILE A 1 180 ? 8.733 -15.689 -11.913 1.00 81.75 180 ILE A N 1
ATOM 1376 C CA . ILE A 1 180 ? 7.330 -16.098 -11.752 1.00 81.75 180 ILE A CA 1
ATOM 1377 C C . ILE A 1 180 ? 6.391 -14.882 -11.811 1.00 81.75 180 ILE A C 1
ATOM 1379 O O . ILE A 1 180 ? 5.241 -14.994 -12.224 1.00 81.75 180 ILE A O 1
ATOM 1383 N N . SER A 1 181 ? 6.887 -13.696 -11.452 1.00 80.94 181 SER A N 1
ATOM 1384 C CA . SER A 1 181 ? 6.129 -12.439 -11.503 1.00 80.94 181 SER A CA 1
ATOM 1385 C C . SER A 1 181 ? 5.638 -12.063 -12.904 1.00 80.94 181 SER A C 1
ATOM 1387 O O . SER A 1 181 ? 4.717 -11.261 -13.022 1.00 80.94 181 SER A O 1
ATOM 1389 N N . TRP A 1 182 ? 6.261 -12.614 -13.949 1.00 80.75 182 TRP A N 1
ATOM 1390 C CA . TRP A 1 182 ? 6.035 -12.237 -15.345 1.00 80.75 182 TRP A CA 1
ATOM 1391 C C . TRP A 1 182 ? 5.482 -13.378 -16.210 1.00 80.75 182 TRP A C 1
ATOM 1393 O O . TRP A 1 182 ? 5.254 -13.164 -17.400 1.00 80.75 182 TRP A O 1
ATOM 1403 N N . GLU A 1 183 ? 5.277 -14.577 -15.647 1.00 71.81 183 GLU A N 1
ATOM 1404 C CA . GLU A 1 183 ? 4.927 -15.794 -16.405 1.00 71.81 183 GLU A CA 1
ATOM 1405 C C . GLU A 1 183 ? 3.652 -15.639 -17.245 1.00 71.81 183 GLU A C 1
ATOM 1407 O O . GLU A 1 183 ? 3.613 -16.096 -18.388 1.00 71.81 183 GLU A O 1
ATOM 1412 N N . ASP A 1 184 ? 2.652 -14.933 -16.719 1.00 74.69 184 ASP A N 1
ATOM 1413 C CA . ASP A 1 184 ? 1.350 -14.776 -17.372 1.00 74.69 184 ASP A CA 1
ATOM 1414 C C . ASP A 1 184 ? 1.292 -13.586 -18.353 1.00 74.69 184 ASP A C 1
ATOM 1416 O O . ASP A 1 184 ? 0.405 -13.514 -19.205 1.00 74.69 184 ASP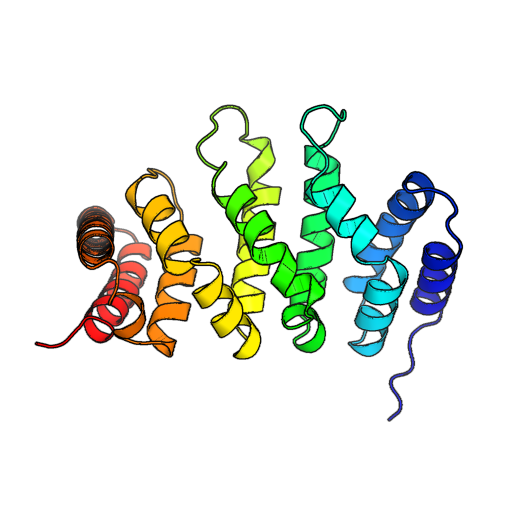 A O 1
ATOM 1420 N N . GLU A 1 185 ? 2.233 -12.639 -18.266 1.00 80.06 185 GLU A N 1
ATOM 1421 C CA . GLU A 1 185 ? 2.131 -11.312 -18.899 1.00 80.06 185 GLU A CA 1
ATOM 1422 C C . GLU A 1 185 ? 3.471 -10.832 -19.514 1.00 80.06 185 GLU A C 1
ATOM 1424 O O . GLU A 1 185 ? 3.944 -9.728 -19.220 1.00 80.06 185 GLU A O 1
ATOM 1429 N N . PRO A 1 186 ? 4.104 -11.589 -20.434 1.00 82.56 186 PRO A N 1
ATOM 1430 C CA . PRO A 1 186 ? 5.398 -11.201 -21.000 1.00 82.56 186 PRO A CA 1
ATOM 1431 C C . PRO A 1 186 ? 5.327 -9.868 -21.753 1.00 82.56 186 PRO A C 1
ATOM 1433 O O . PRO A 1 186 ? 6.276 -9.093 -21.730 1.00 82.56 186 PRO A O 1
ATOM 1436 N N . LYS A 1 187 ? 4.202 -9.547 -22.404 1.00 86.25 187 LYS A N 1
ATOM 1437 C CA . LYS A 1 187 ? 4.029 -8.266 -23.113 1.00 86.25 187 LYS A CA 1
ATOM 1438 C C . LYS A 1 187 ? 4.098 -7.064 -22.172 1.00 86.25 187 LYS A C 1
ATOM 1440 O O . LYS A 1 187 ? 4.662 -6.043 -22.554 1.00 86.25 187 LYS A O 1
ATOM 1445 N N . LEU A 1 188 ? 3.555 -7.200 -20.963 1.00 85.38 188 LEU A N 1
ATOM 1446 C CA . LEU A 1 188 ? 3.562 -6.138 -19.964 1.00 85.38 188 LEU A CA 1
ATOM 1447 C C . LEU A 1 188 ? 4.983 -5.861 -19.474 1.00 85.38 188 LEU A C 1
ATOM 1449 O O . LEU A 1 188 ? 5.372 -4.702 -19.372 1.00 85.38 188 LEU A O 1
ATOM 1453 N N . PHE A 1 189 ? 5.786 -6.912 -19.281 1.00 88.44 189 PHE A N 1
ATOM 1454 C CA . PHE A 1 189 ? 7.213 -6.769 -18.991 1.00 88.44 189 PHE A CA 1
ATOM 1455 C C . PHE A 1 189 ? 7.945 -5.986 -20.090 1.00 88.44 189 PHE A C 1
ATOM 1457 O O . PHE A 1 189 ? 8.668 -5.043 -19.789 1.00 88.44 189 PHE A O 1
ATOM 1464 N N . HIS A 1 190 ? 7.736 -6.332 -21.366 1.00 88.31 190 HIS A N 1
ATOM 1465 C CA . HIS A 1 190 ? 8.387 -5.625 -22.476 1.00 88.31 190 HIS A CA 1
ATOM 1466 C C . HIS A 1 190 ? 7.970 -4.150 -22.542 1.00 88.31 190 HIS A C 1
ATOM 1468 O O . HIS A 1 190 ? 8.828 -3.290 -22.728 1.00 88.31 190 HIS A O 1
ATOM 1474 N N . ALA A 1 191 ? 6.680 -3.854 -22.359 1.00 89.69 191 ALA A N 1
ATOM 1475 C CA . ALA A 1 191 ? 6.176 -2.482 -22.337 1.00 89.69 191 ALA A CA 1
ATOM 1476 C C . ALA A 1 191 ? 6.773 -1.677 -21.171 1.00 89.69 191 ALA A C 1
ATOM 1478 O O . ALA A 1 191 ? 7.240 -0.557 -21.377 1.00 89.69 191 ALA A O 1
ATOM 1479 N N . LEU A 1 192 ? 6.822 -2.272 -19.973 1.00 90.00 192 LEU A N 1
ATOM 1480 C CA . LEU A 1 192 ? 7.453 -1.672 -18.800 1.00 90.00 192 LEU A CA 1
ATOM 1481 C C . LEU A 1 192 ? 8.937 -1.401 -19.059 1.00 90.00 192 LEU A C 1
ATOM 1483 O O . LEU A 1 192 ? 9.386 -0.272 -18.902 1.00 90.00 192 LEU A O 1
ATOM 1487 N N . MET A 1 193 ? 9.686 -2.403 -19.519 1.00 90.62 193 MET A N 1
ATOM 1488 C CA . MET A 1 193 ? 11.111 -2.263 -19.823 1.00 90.62 193 MET A CA 1
ATOM 1489 C C . MET A 1 193 ? 11.380 -1.188 -20.873 1.00 90.62 193 MET A C 1
ATOM 1491 O O . MET A 1 193 ? 12.315 -0.409 -20.716 1.00 90.62 193 MET A O 1
ATOM 1495 N N . GLN A 1 194 ? 10.561 -1.118 -21.924 1.00 90.31 194 GLN A N 1
ATOM 1496 C CA . GLN A 1 194 ? 10.684 -0.088 -22.952 1.00 90.31 194 GLN A CA 1
ATOM 1497 C C . GLN A 1 194 ? 10.440 1.311 -22.374 1.00 90.31 194 GLN A C 1
ATOM 1499 O O . GLN A 1 194 ? 11.188 2.234 -22.693 1.00 90.31 194 GLN A O 1
ATOM 1504 N N . ARG A 1 195 ? 9.431 1.465 -21.507 1.00 89.19 195 ARG A N 1
ATOM 1505 C CA . ARG A 1 195 ? 9.129 2.737 -20.840 1.00 89.19 195 ARG A CA 1
ATOM 1506 C C . ARG A 1 195 ? 10.254 3.164 -19.897 1.00 89.19 195 ARG A C 1
ATOM 1508 O O . ARG A 1 195 ? 10.756 4.270 -20.041 1.00 89.19 195 ARG A O 1
ATOM 1515 N N . VAL A 1 196 ? 10.696 2.283 -18.994 1.00 89.44 196 VAL A N 1
ATOM 1516 C CA . VAL A 1 196 ? 11.777 2.585 -18.034 1.00 89.44 196 VAL A CA 1
ATOM 1517 C C . VAL A 1 196 ? 13.092 2.887 -18.769 1.00 89.44 196 VAL A C 1
ATOM 1519 O O . VAL A 1 196 ? 13.831 3.782 -18.371 1.00 89.44 196 VAL A O 1
ATOM 1522 N N . ALA A 1 197 ? 13.384 2.185 -19.871 1.00 90.19 197 ALA A N 1
ATOM 1523 C CA . ALA A 1 197 ? 14.563 2.462 -20.693 1.00 90.19 197 ALA A CA 1
ATOM 1524 C C . ALA A 1 197 ? 14.496 3.837 -21.379 1.00 90.19 197 ALA A C 1
ATOM 1526 O O . ALA A 1 197 ? 15.509 4.533 -21.429 1.00 90.19 197 ALA A O 1
ATOM 1527 N N . LEU A 1 198 ? 13.319 4.241 -21.871 1.00 89.00 198 LEU A N 1
ATOM 1528 C CA . LEU A 1 198 ? 13.104 5.574 -22.439 1.00 89.00 198 LEU A CA 1
ATOM 1529 C C . LEU A 1 198 ? 13.268 6.669 -21.374 1.00 89.00 198 LEU A C 1
ATOM 1531 O O . LEU A 1 198 ? 13.928 7.680 -21.622 1.00 89.00 198 LEU A O 1
ATOM 1535 N N . ASP A 1 199 ? 12.720 6.455 -20.178 1.00 87.44 199 ASP A N 1
ATOM 1536 C CA . ASP A 1 199 ? 12.889 7.367 -19.042 1.00 87.44 199 ASP A CA 1
ATOM 1537 C C . ASP A 1 199 ? 14.370 7.481 -18.658 1.00 87.44 199 ASP A C 1
ATOM 1539 O O . ASP A 1 199 ? 14.887 8.582 -18.504 1.00 87.44 199 ASP A O 1
ATOM 1543 N N . PHE A 1 200 ? 15.098 6.364 -18.603 1.00 88.44 200 PHE A N 1
ATOM 1544 C CA . PHE A 1 200 ? 16.540 6.359 -18.352 1.00 88.44 200 PHE A CA 1
ATOM 1545 C C . PHE A 1 200 ? 17.340 7.097 -19.439 1.00 88.44 200 PHE A C 1
ATOM 1547 O O . PHE A 1 200 ? 18.313 7.793 -19.132 1.00 88.44 200 PHE A O 1
ATOM 1554 N N . GLU A 1 201 ? 16.977 6.940 -20.714 1.00 88.88 201 GLU A N 1
ATOM 1555 C CA . GLU A 1 201 ? 17.640 7.626 -21.828 1.00 88.88 201 GLU A CA 1
ATOM 1556 C C . GLU A 1 201 ? 17.455 9.146 -21.735 1.00 88.88 201 GLU A C 1
ATOM 1558 O O . GLU A 1 201 ? 18.421 9.895 -21.910 1.00 88.88 201 GLU A O 1
ATOM 1563 N N . THR A 1 202 ? 16.236 9.581 -21.411 1.00 86.88 202 THR A N 1
ATOM 1564 C CA . THR A 1 202 ? 15.819 10.990 -21.417 1.00 86.88 202 THR A CA 1
ATOM 1565 C C . THR A 1 202 ? 16.118 11.739 -20.116 1.00 86.88 202 THR A C 1
ATOM 1567 O O . THR A 1 202 ? 16.266 12.960 -20.148 1.00 86.88 202 THR A O 1
ATOM 1570 N N . ASP A 1 203 ? 16.271 11.039 -18.989 1.00 84.75 203 ASP A N 1
ATOM 1571 C CA . ASP A 1 203 ? 16.644 11.637 -17.707 1.00 84.75 203 ASP A CA 1
ATOM 1572 C C . ASP A 1 203 ? 18.169 11.856 -17.617 1.00 84.75 203 ASP A C 1
ATOM 1574 O O . ASP A 1 203 ? 19.001 11.003 -17.969 1.00 84.75 203 ASP A O 1
ATOM 1578 N N . HIS A 1 204 ? 18.556 13.052 -17.181 1.00 83.62 204 HIS A N 1
ATOM 1579 C CA . HIS A 1 204 ? 19.947 13.495 -17.034 1.00 83.62 204 HIS A CA 1
ATOM 1580 C C . HIS A 1 204 ? 20.273 13.943 -15.600 1.00 83.62 204 HIS A C 1
ATOM 1582 O O . HIS A 1 204 ? 21.354 14.485 -15.362 1.00 83.62 204 HIS A O 1
ATOM 1588 N N . ALA A 1 205 ? 19.355 13.722 -14.656 1.00 87.69 205 ALA A N 1
ATOM 1589 C CA . ALA A 1 205 ? 19.520 14.008 -13.236 1.00 87.69 205 ALA A CA 1
ATOM 1590 C C . ALA A 1 205 ? 19.930 12.748 -12.446 1.00 87.69 205 ALA A C 1
ATOM 1592 O O . ALA A 1 205 ? 20.229 11.697 -13.016 1.00 87.69 205 ALA A O 1
ATOM 1593 N N . GLU A 1 206 ? 19.949 12.850 -11.112 1.00 84.31 206 GLU A N 1
ATOM 1594 C CA . GLU A 1 206 ? 20.279 11.736 -10.207 1.00 84.31 206 GLU A CA 1
ATOM 1595 C C . GLU A 1 206 ? 19.321 10.543 -10.362 1.00 84.31 206 GLU A C 1
ATOM 1597 O O . GLU A 1 206 ? 19.763 9.394 -10.316 1.00 84.31 206 GLU A O 1
ATOM 1602 N N . ARG A 1 207 ? 18.047 10.809 -10.683 1.00 84.69 207 ARG A N 1
ATOM 1603 C CA . ARG A 1 207 ? 17.011 9.802 -10.970 1.00 84.69 207 ARG A CA 1
ATOM 1604 C C . ARG A 1 207 ? 17.437 8.785 -12.033 1.00 84.69 207 ARG A C 1
ATOM 1606 O O . ARG A 1 207 ? 17.074 7.616 -11.956 1.00 84.69 207 ARG A O 1
ATOM 1613 N N . LYS A 1 208 ? 18.287 9.175 -12.987 1.00 86.69 208 LYS A N 1
ATOM 1614 C CA . LYS A 1 208 ? 18.859 8.257 -13.984 1.00 86.69 208 LYS A CA 1
ATOM 1615 C C . LYS A 1 208 ? 19.587 7.065 -13.341 1.00 86.69 208 LYS A C 1
ATOM 1617 O O . LYS A 1 208 ? 19.507 5.951 -13.857 1.00 86.69 208 LYS A O 1
ATOM 1622 N N . PHE A 1 209 ? 20.309 7.277 -12.240 1.00 89.38 209 PHE A N 1
ATOM 1623 C CA . PHE A 1 209 ? 21.036 6.202 -11.558 1.00 89.38 209 PHE A CA 1
ATOM 1624 C C . PHE A 1 209 ? 20.079 5.245 -10.844 1.00 89.38 209 PHE A C 1
ATOM 1626 O O . PHE A 1 209 ? 20.259 4.033 -10.941 1.00 89.38 209 PHE A O 1
ATOM 1633 N N . GLU A 1 210 ? 19.019 5.770 -10.232 1.00 88.56 210 GLU A N 1
ATOM 1634 C CA . GLU A 1 210 ? 17.956 4.962 -9.624 1.00 88.56 210 GLU A CA 1
ATOM 1635 C C . GLU A 1 210 ? 17.255 4.099 -10.682 1.00 88.56 210 GLU A C 1
ATOM 1637 O O . GLU A 1 210 ? 17.115 2.886 -10.514 1.00 88.56 210 GLU A O 1
ATOM 1642 N N . LEU A 1 211 ? 16.922 4.686 -11.838 1.00 88.81 211 LEU A N 1
ATOM 1643 C CA . LEU A 1 211 ? 16.354 3.947 -12.968 1.00 88.81 211 LEU A CA 1
ATOM 1644 C C . LEU A 1 211 ? 17.303 2.846 -13.468 1.00 88.81 211 LEU A C 1
ATOM 1646 O O . LEU A 1 211 ? 16.843 1.755 -13.799 1.00 88.81 211 LEU A O 1
ATOM 1650 N N . ALA A 1 212 ? 18.620 3.079 -13.488 1.00 90.31 212 ALA A N 1
ATOM 1651 C CA . ALA A 1 212 ? 19.598 2.054 -13.868 1.00 90.31 212 ALA A CA 1
ATOM 1652 C C . ALA A 1 212 ? 19.591 0.854 -12.909 1.00 90.31 212 ALA A C 1
ATOM 1654 O O . ALA A 1 212 ? 19.646 -0.299 -13.351 1.00 90.31 212 ALA A O 1
ATOM 1655 N N . GLU A 1 213 ? 19.511 1.113 -11.602 1.00 89.88 213 GLU A N 1
ATOM 1656 C CA . GLU A 1 213 ? 19.409 0.068 -10.580 1.00 89.88 213 GLU A CA 1
ATOM 1657 C C . GLU A 1 213 ? 18.104 -0.720 -10.724 1.00 89.88 213 GLU A C 1
ATOM 1659 O O . GLU A 1 213 ? 18.121 -1.954 -10.737 1.00 89.88 213 GLU A O 1
ATOM 1664 N N . MET A 1 214 ? 16.983 -0.027 -10.936 1.00 90.56 214 MET A N 1
ATOM 1665 C CA . MET A 1 214 ? 15.678 -0.652 -11.162 1.00 90.56 214 MET A CA 1
ATOM 1666 C C . MET A 1 214 ? 15.666 -1.511 -12.437 1.00 90.56 214 MET A C 1
ATOM 1668 O O . MET A 1 214 ? 15.218 -2.659 -12.396 1.00 90.56 214 MET A O 1
ATOM 1672 N N . ILE A 1 215 ? 16.230 -1.016 -13.548 1.00 90.38 215 ILE A N 1
ATOM 1673 C CA . ILE A 1 215 ? 16.414 -1.776 -14.799 1.00 90.38 215 ILE A CA 1
ATOM 1674 C C . ILE A 1 215 ? 17.234 -3.040 -14.546 1.00 90.38 215 ILE A C 1
ATOM 1676 O O . ILE A 1 215 ? 16.862 -4.119 -15.006 1.00 90.38 215 ILE A O 1
ATOM 1680 N N . SER A 1 216 ? 18.341 -2.924 -13.809 1.00 90.50 216 SER A N 1
ATOM 1681 C CA . SER A 1 216 ? 19.191 -4.064 -13.464 1.00 90.50 216 SER A CA 1
ATOM 1682 C C . SER A 1 216 ? 18.384 -5.147 -12.746 1.00 90.50 216 SER A C 1
ATOM 1684 O O . SER A 1 216 ? 18.378 -6.305 -13.171 1.00 90.50 216 SER A O 1
ATOM 1686 N N . VAL A 1 217 ? 17.614 -4.772 -11.720 1.00 88.75 217 VAL A N 1
ATOM 1687 C CA . VAL A 1 217 ? 16.746 -5.704 -10.987 1.00 88.75 217 VAL A CA 1
ATOM 1688 C C . VAL A 1 217 ? 15.691 -6.341 -11.896 1.00 88.75 217 VAL A C 1
ATOM 1690 O O . VAL A 1 217 ? 15.500 -7.561 -11.856 1.00 88.75 217 VAL A O 1
ATOM 1693 N N . LEU A 1 218 ? 15.029 -5.557 -12.750 1.00 87.81 218 LEU A N 1
ATOM 1694 C CA . LEU A 1 218 ? 14.038 -6.069 -13.703 1.00 87.81 218 LEU A CA 1
ATOM 1695 C C . LEU A 1 218 ? 14.656 -7.083 -14.679 1.00 87.81 218 LEU A C 1
ATOM 1697 O O . LEU A 1 218 ? 14.073 -8.136 -14.929 1.00 87.81 218 LEU A O 1
ATOM 1701 N N . LEU A 1 219 ? 15.870 -6.827 -15.172 1.00 86.75 219 LEU A N 1
ATOM 1702 C CA . LEU A 1 219 ? 16.597 -7.755 -16.044 1.00 86.75 219 LEU A CA 1
ATOM 1703 C C . LEU A 1 219 ? 17.018 -9.036 -15.313 1.00 86.75 219 LEU A C 1
ATOM 1705 O O . LEU A 1 219 ? 16.917 -10.124 -15.879 1.00 86.75 219 LEU A O 1
ATOM 1709 N N . PHE A 1 220 ? 17.452 -8.942 -14.052 1.00 84.69 220 PHE A N 1
ATOM 1710 C CA . PHE A 1 220 ? 17.811 -10.120 -13.251 1.00 84.69 220 PHE A CA 1
ATOM 1711 C C . PHE A 1 220 ? 16.606 -10.971 -12.846 1.00 84.69 220 PHE A C 1
ATOM 1713 O O . PHE A 1 220 ? 16.760 -12.171 -12.607 1.00 84.69 220 PHE A O 1
ATOM 1720 N N . THR A 1 221 ? 15.425 -10.359 -12.786 1.00 81.12 221 THR A N 1
ATOM 1721 C CA . THR A 1 221 ? 14.150 -11.024 -12.495 1.00 81.12 221 THR A CA 1
ATOM 1722 C C . THR A 1 221 ? 13.397 -11.427 -13.762 1.00 81.12 221 THR A C 1
ATOM 1724 O O . THR A 1 221 ? 12.349 -12.056 -13.667 1.00 81.12 221 THR A O 1
ATOM 1727 N N . CYS A 1 222 ? 13.942 -11.138 -14.946 1.00 73.50 222 CYS A N 1
ATOM 1728 C CA . CYS A 1 222 ? 13.436 -11.640 -16.215 1.00 73.50 222 CYS A CA 1
ATOM 1729 C C . CYS A 1 222 ? 13.773 -13.129 -16.390 1.00 73.50 222 CYS A C 1
ATOM 1731 O O . CYS A 1 222 ? 14.743 -13.655 -15.831 1.00 73.50 222 CYS A O 1
ATOM 1733 N N . ARG A 1 223 ? 12.966 -13.828 -17.191 1.00 65.62 223 ARG A N 1
ATOM 1734 C CA . ARG A 1 223 ? 13.230 -15.216 -17.562 1.00 65.62 223 ARG A CA 1
ATOM 1735 C C . ARG A 1 223 ? 14.547 -15.276 -18.340 1.00 65.62 223 ARG A C 1
ATOM 1737 O O . ARG A 1 223 ? 14.664 -14.703 -19.418 1.00 65.62 223 ARG A O 1
ATOM 1744 N N . LYS A 1 224 ? 15.535 -15.977 -17.788 1.00 60.19 224 LYS A N 1
ATOM 1745 C CA . LYS A 1 224 ? 16.736 -16.367 -18.527 1.00 60.19 224 LYS A CA 1
ATOM 1746 C C . LYS A 1 224 ? 16.359 -17.593 -19.348 1.00 60.19 224 LYS A C 1
ATOM 1748 O O . LYS A 1 224 ? 16.266 -18.683 -18.787 1.00 60.19 224 LYS A O 1
ATOM 1753 N N . GLU A 1 225 ? 16.020 -17.386 -20.615 1.00 48.84 225 GLU A N 1
ATOM 1754 C CA . GLU A 1 225 ? 16.103 -18.475 -21.595 1.00 48.84 225 GLU A CA 1
ATOM 1755 C C . GLU A 1 225 ? 17.564 -18.895 -21.791 1.00 48.84 225 GLU A C 1
ATOM 1757 O O . GLU A 1 225 ? 18.447 -18.003 -21.765 1.00 48.84 225 GLU A O 1
#

Organism: Culex pipiens (NCBI:txid7175)

Secondary structure (DSSP, 8-state):
------HHHHHHHHHHHH--SHHHHHHHHHHHHHHHTSTT--HHHHHHHHHHH-HHHHHHHHT--TTSTTHHHHHHHHHHHHHHHHTSHHHHT-HHHHHTHHHHHHHHTTTT-TT-GGGHHHHHHHHHHHHHHHTSHHHHHHHHHTTHHHHHHHHHHH--S--HHHHHHHHHHHHHHGGGGGTT-HHHHHHHHHHHHHHHHH--STHHHHHHHHHHHHHHTS---

Foldseek 3Di:
DPLPQDPLLVVLLCQLQPDPDLVSLVVSLVSVLVQLPDPRQDPVSLVSNDVSNPLVSLVCLLPVDPPDVCSLVSLLSSLSSLLSQLLHPCSLLPPSLLVCLVSLLVLLLCVPVPVPPVCPSSNVSSLSSLVSLLVDDSSLVSCLVSVLLVSLLVCLLVDDDDPVSSLVSNLSSLLVVAQVSCVVPVVSLVSSLVSLVVVLVPDPDPVNVVSVVSNVSSVRSHDDD

InterPro domains:
  IPR008709 Neurochondrin [PF05536] (6-225)
  IPR008709 Neurochondrin [PTHR13109] (4-224)
  IPR011989 Armadillo-like helical [G3DSA:1.25.10.10] (11-199)

pLDDT: mean 84.03, std 10.11, range [38.75, 93.12]

Sequence (225 aa):
MADKISDPIRKCSIILKGAKSDTEKFAALFMVTKLIKGADCNEAGRKLLFEAIGFDFVRRLLTSGKEVPDATAYQSVALSILSCFCEDEQLATHPDMLASIPVFLGVVGTCDDDEYDDNLIVINEAYHCLQSIAAHEAGRVALRDAGVIRRMAEIYTQQSFQIDEALTLIVTLVSRFGPISWEDEPKLFHALMQRVALDFETDHAERKFELAEMISVLLFTCRKE

Radius of gyration: 19.44 Å; chains: 1; bounding box: 45×36×54 Å